Protein AF-A0A7V4P8D5-F1 (afdb_monomer_lite)

pLDDT: mean 87.53, std 10.84, range [43.25, 97.69]

Foldseek 3Di:
DDDPPPQADPPDRDRPVVVVVVVVVVVCVVVVVVVVVVVVVVVVVVVVVVVVVVVVVVVVVVVVVPPQFVVQADDDDDPCVVQDDDGDTSPDDDDDDDDDDLDDDDDDDDDDPDDPDPPDDPDDDDDDDDDDQPPPPFAFQCPWPVNVGADFAWKWKAAQQRWIFIFGRNRPTGPVSVQCSVPPTPTAQWHWDDDPQWIKIFHPPPHQAWTDMDGDPPDCRCVQRQNPPRTDRDRMDIGDGTDDADFAAFQCPPSPRVGDDADEQAFPDKDQDPVRDIFTAHQHYPVDHHDGGPNSSQVRQCVSDVVRDHDDD

Radius of gyration: 44.11 Å; chains: 1; bounding box: 101×75×124 Å

Sequence (313 aa):
MGRVQSSVGLVTGIPIQETVDKLIALQAQPRDNLVARQKVLGAEQSAITDLTALVLGVQFAVRRLSNADLLGQKKVTSSQPQLLTASAGSAAVAGNYQFVPARLAQTHQVISTGLAARDEALGGGTLAFRLGGHVDTAISLADLNSGAGVSRGQIRLTDRSGATAVVDLRFAQTMDDVLTAINTADGTSIEAVADGDLLRLIDHSGGTGNLRVAEVGGGTTAADLGLAGINIAASTADGQSLVTLFAGQRLAHLRDGQGLSLRPELPDLAFQFRDGSSLQVDLDPADEPAPQTVGQLLERLNAADPARLEARI

Secondary structure (DSSP, 8-state):
-----TTS-TTT---HHHHHHHHHHHHHHHHHHHHHHHHHHHHHHHHHHHHHHHHHHHHHHHHHHT-HHHHH------S-TTT------TTPPPS--------------------S-SS------------SS-S----BTTTTTTTT-----EEEEE-TTS-EEEEE-TT--BHHHHHHHHHT-TT--EEEEEETTEEEEEE-S--SS-EEEEESTT--HHHHTT-TT-EESSSEEEEEE-----TT-BGGGTTTTT---PPTTS--EEEE-TTS-EEEE-SS-TTSPPP-BHHHHHHHHHHH-TTT-----

Structure (mmCIF, N/CA/C/O backbone):
data_AF-A0A7V4P8D5-F1
#
_entry.id   AF-A0A7V4P8D5-F1
#
loop_
_atom_site.group_PDB
_atom_site.id
_atom_site.type_symbol
_atom_site.label_atom_id
_atom_site.label_alt_id
_atom_site.label_comp_id
_atom_site.label_asym_id
_atom_site.label_entity_id
_atom_site.label_seq_id
_atom_site.pdbx_PDB_ins_code
_atom_site.Cartn_x
_atom_site.Cartn_y
_atom_site.Cartn_z
_atom_site.occupancy
_atom_site.B_iso_or_equiv
_atom_site.auth_seq_id
_atom_site.auth_comp_id
_atom_site.auth_asym_id
_atom_site.auth_atom_id
_atom_site.pdbx_PDB_model_num
ATOM 1 N N . MET A 1 1 ? 56.377 44.872 -95.193 1.00 43.25 1 MET A N 1
ATOM 2 C CA . MET A 1 1 ? 56.223 44.544 -93.757 1.00 43.25 1 MET A CA 1
ATOM 3 C C . MET A 1 1 ? 56.257 43.027 -93.601 1.00 43.25 1 MET A C 1
ATOM 5 O O . MET A 1 1 ? 55.211 42.391 -93.564 1.00 43.25 1 MET A O 1
ATOM 9 N N . GLY A 1 2 ? 57.454 42.434 -93.633 1.00 44.69 2 GLY A N 1
ATOM 10 C CA . GLY A 1 2 ? 57.628 40.988 -93.481 1.00 44.69 2 GLY A CA 1
ATOM 11 C C . GLY A 1 2 ? 57.437 40.592 -92.021 1.00 44.69 2 GLY A C 1
ATOM 12 O O . GLY A 1 2 ? 58.166 41.069 -91.155 1.00 44.69 2 GLY A O 1
ATOM 13 N N . ARG A 1 3 ? 56.437 39.757 -91.741 1.00 49.00 3 ARG A N 1
ATOM 14 C CA . ARG A 1 3 ? 56.263 39.128 -90.431 1.00 49.00 3 ARG A CA 1
ATOM 15 C C . ARG A 1 3 ? 57.152 37.888 -90.389 1.00 49.00 3 ARG A C 1
ATOM 17 O O . ARG A 1 3 ? 56.909 36.936 -91.119 1.00 49.00 3 ARG A O 1
ATOM 24 N N . VAL A 1 4 ? 58.191 37.926 -89.562 1.00 51.59 4 VAL A N 1
ATOM 25 C CA . VAL A 1 4 ? 59.033 36.763 -89.262 1.00 51.59 4 VAL A CA 1
ATOM 26 C C . VAL A 1 4 ? 58.201 35.794 -88.420 1.00 51.59 4 VAL A C 1
ATOM 28 O O . VAL A 1 4 ? 57.827 36.110 -87.292 1.00 51.59 4 VAL A O 1
ATOM 31 N N . GLN A 1 5 ? 57.868 34.634 -88.981 1.00 55.12 5 GLN A N 1
ATOM 32 C CA . GLN A 1 5 ? 57.175 33.555 -88.282 1.00 55.12 5 GLN A CA 1
ATOM 33 C C . GLN A 1 5 ? 58.242 32.671 -87.615 1.00 55.12 5 GLN A C 1
ATOM 35 O O . GLN A 1 5 ? 58.959 31.928 -88.276 1.00 55.12 5 GLN A O 1
ATOM 40 N N . SER A 1 6 ? 58.402 32.826 -86.300 1.00 58.03 6 SER A N 1
ATOM 41 C CA . SER A 1 6 ? 59.507 32.286 -85.486 1.00 58.03 6 SER A CA 1
ATOM 42 C C . SER A 1 6 ? 59.418 30.773 -85.177 1.00 58.03 6 SER A C 1
ATOM 44 O O . SER A 1 6 ? 59.897 30.337 -84.132 1.00 58.03 6 SER A O 1
ATOM 46 N N . SER A 1 7 ? 58.794 29.953 -86.029 1.00 56.09 7 SER A N 1
ATOM 47 C CA . SER A 1 7 ? 58.523 28.533 -85.722 1.00 56.09 7 SER A CA 1
ATOM 48 C C . SER A 1 7 ? 59.502 27.524 -86.347 1.00 56.09 7 SER A C 1
ATOM 50 O O . SER A 1 7 ? 59.416 26.333 -86.045 1.00 56.09 7 SER A O 1
ATOM 52 N N . VAL A 1 8 ? 60.461 27.968 -87.173 1.00 55.50 8 VAL A N 1
ATOM 53 C CA . VAL A 1 8 ? 61.491 27.111 -87.797 1.00 55.50 8 VAL A CA 1
ATOM 54 C C . VAL A 1 8 ? 62.860 27.786 -87.674 1.00 55.50 8 VAL A C 1
ATOM 56 O O . VAL A 1 8 ? 63.016 28.953 -88.028 1.00 55.50 8 VAL A O 1
ATOM 59 N N . GLY A 1 9 ? 63.854 27.069 -87.140 1.00 53.28 9 GLY A N 1
ATOM 60 C CA . GLY A 1 9 ? 65.206 27.600 -86.937 1.00 53.28 9 GLY A CA 1
ATOM 61 C C . GLY A 1 9 ? 65.882 27.961 -88.259 1.00 53.28 9 GLY A C 1
ATOM 62 O O . GLY A 1 9 ? 65.894 27.157 -89.189 1.00 53.28 9 GLY A O 1
ATOM 63 N N . LEU A 1 10 ? 66.477 29.155 -88.323 1.00 54.50 10 LEU A N 1
ATOM 64 C CA . LEU A 1 10 ? 66.950 29.816 -89.549 1.00 54.50 10 LEU A CA 1
ATOM 65 C C . LEU A 1 10 ? 68.069 29.096 -90.342 1.00 54.50 10 LEU A C 1
ATOM 67 O O . LEU A 1 10 ? 68.507 29.636 -91.351 1.00 54.50 10 LEU A O 1
ATOM 71 N N . VAL A 1 11 ? 68.545 27.911 -89.934 1.00 55.34 11 VAL A N 1
ATOM 72 C CA . VAL A 1 11 ? 69.695 27.240 -90.585 1.00 55.34 11 VAL A CA 1
ATOM 73 C C . VAL A 1 11 ? 69.518 25.729 -90.844 1.00 55.34 11 VAL A C 1
ATOM 75 O O . VAL A 1 11 ? 70.239 25.193 -91.677 1.00 55.34 11 VAL A O 1
ATOM 78 N N . THR A 1 12 ? 68.568 25.010 -90.227 1.00 58.97 12 THR A N 1
ATOM 79 C CA . THR A 1 12 ? 68.575 23.521 -90.271 1.00 58.97 12 THR A CA 1
ATOM 80 C C . THR A 1 12 ? 67.290 22.829 -90.745 1.00 58.97 12 THR A C 1
ATOM 82 O O . THR A 1 12 ? 67.301 21.612 -90.898 1.00 58.97 12 THR A O 1
ATOM 85 N N . GLY A 1 13 ? 66.186 23.543 -91.006 1.00 57.09 13 GLY A N 1
ATOM 86 C CA . GLY A 1 13 ? 64.940 22.928 -91.512 1.00 57.09 13 GLY A CA 1
ATOM 87 C C . GLY A 1 13 ? 64.220 21.991 -90.526 1.00 57.09 13 GLY A C 1
ATOM 88 O O . GLY A 1 13 ? 63.331 21.244 -90.923 1.00 57.09 13 GLY A O 1
ATOM 89 N N . ILE A 1 14 ? 64.587 22.022 -89.241 1.00 62.81 14 ILE A N 1
ATOM 90 C CA . ILE A 1 14 ? 63.995 21.185 -88.188 1.00 62.81 14 ILE A CA 1
ATOM 91 C C . ILE A 1 14 ? 62.759 21.896 -87.597 1.00 62.81 14 ILE A C 1
ATOM 93 O O . ILE A 1 14 ? 62.859 23.078 -87.251 1.00 62.81 14 ILE A O 1
ATOM 97 N N . PRO A 1 15 ? 61.605 21.216 -87.431 1.00 66.31 15 PRO A N 1
ATOM 98 C CA . PRO A 1 15 ? 60.423 21.776 -86.773 1.00 66.31 15 PRO A CA 1
ATOM 99 C C . PRO A 1 15 ? 60.647 21.849 -85.254 1.00 66.31 15 PRO A C 1
ATOM 101 O O . PRO A 1 15 ? 60.389 20.903 -84.506 1.00 66.31 15 PRO A O 1
ATOM 104 N N . ILE A 1 16 ? 61.179 22.981 -84.788 1.00 73.75 16 ILE A N 1
ATOM 105 C CA . ILE A 1 16 ? 61.601 23.169 -83.390 1.00 73.75 16 ILE A CA 1
ATOM 106 C C . ILE A 1 16 ? 60.398 23.187 -82.450 1.00 73.75 16 ILE A C 1
ATOM 108 O O . ILE A 1 16 ? 60.449 22.539 -81.413 1.00 73.75 16 ILE A O 1
ATOM 112 N N . GLN A 1 17 ? 59.310 23.867 -82.820 1.00 76.69 17 GLN A N 1
ATOM 113 C CA . GLN A 1 17 ? 58.124 23.968 -81.967 1.00 76.69 17 GLN A CA 1
ATOM 114 C C . GLN A 1 17 ? 57.500 22.592 -81.696 1.00 76.69 17 GLN A C 1
ATOM 116 O O . GLN A 1 17 ? 57.332 22.225 -80.542 1.00 76.69 17 GLN A O 1
ATOM 121 N N . GLU A 1 18 ? 57.288 21.770 -82.730 1.00 78.25 18 GLU A N 1
ATOM 122 C CA . GLU A 1 18 ? 56.766 20.408 -82.545 1.00 78.25 18 GLU A CA 1
ATOM 123 C C . GLU A 1 18 ? 57.713 19.504 -81.749 1.00 78.25 18 GLU A C 1
ATOM 125 O O .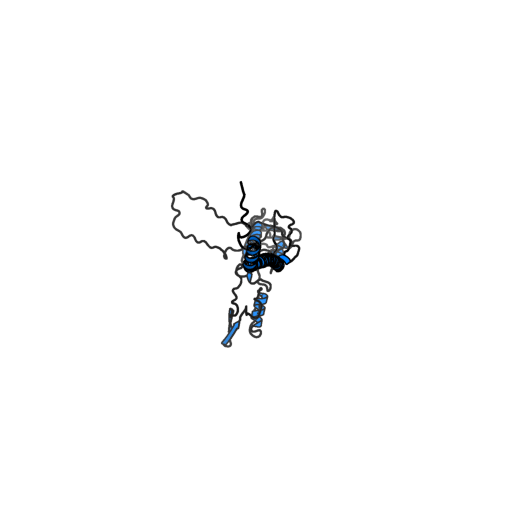 GLU A 1 18 ? 57.265 18.649 -80.987 1.00 78.25 18 GLU A O 1
ATOM 130 N N . THR A 1 19 ? 59.026 19.658 -81.935 1.00 79.06 19 THR A N 1
ATOM 131 C CA . THR A 1 19 ? 60.018 18.865 -81.197 1.00 79.06 19 THR A CA 1
ATOM 132 C C . THR A 1 19 ? 60.047 19.271 -79.724 1.00 79.06 19 THR A C 1
ATOM 134 O O . THR A 1 19 ? 60.097 18.406 -78.852 1.00 79.06 19 THR A O 1
ATOM 137 N N . VAL A 1 20 ? 59.960 20.573 -79.436 1.00 81.25 20 VAL A N 1
ATOM 138 C CA . VAL A 1 20 ? 59.857 21.117 -78.077 1.00 81.25 20 VAL A CA 1
ATOM 139 C C . VAL A 1 20 ? 58.546 20.682 -77.426 1.00 81.25 20 VAL A C 1
ATOM 141 O O . VAL A 1 20 ? 58.589 20.175 -76.313 1.00 81.25 20 VAL A O 1
ATOM 144 N N . ASP A 1 21 ? 57.412 20.758 -78.124 1.00 83.25 21 ASP A N 1
ATOM 145 C CA . ASP A 1 21 ? 56.115 20.306 -77.608 1.00 83.25 21 ASP A CA 1
ATOM 146 C C . ASP A 1 21 ? 56.123 18.797 -77.305 1.00 83.25 21 ASP A C 1
ATOM 148 O O . ASP A 1 21 ? 55.654 18.373 -76.248 1.00 83.25 21 ASP A O 1
ATOM 152 N N . LYS A 1 22 ? 56.725 17.973 -78.177 1.00 81.56 22 LYS A N 1
ATOM 153 C CA . LYS A 1 22 ? 56.895 16.525 -77.950 1.00 81.56 22 LYS A CA 1
ATOM 154 C C . LYS A 1 22 ? 57.830 16.220 -76.774 1.00 81.56 22 LYS A C 1
ATOM 156 O O . LYS A 1 22 ? 57.543 15.308 -76.001 1.00 81.56 22 LYS A O 1
ATOM 161 N N . LEU A 1 23 ? 58.922 16.971 -76.607 1.00 81.50 23 LEU A N 1
ATOM 162 C CA . LEU A 1 23 ? 59.834 16.823 -75.466 1.00 81.50 23 LEU A CA 1
ATOM 163 C C . LEU A 1 23 ? 59.189 17.292 -74.155 1.00 81.50 23 LEU A C 1
ATOM 165 O O . LEU A 1 23 ? 59.330 16.608 -73.144 1.00 81.50 23 LEU A O 1
ATOM 169 N N . ILE A 1 24 ? 58.431 18.394 -74.172 1.00 84.06 24 ILE A N 1
ATOM 170 C CA . ILE A 1 24 ? 57.641 18.872 -73.028 1.00 84.06 24 ILE A CA 1
ATOM 171 C C . ILE A 1 24 ? 56.579 17.834 -72.657 1.00 84.06 24 ILE A C 1
ATOM 173 O O . ILE A 1 24 ? 56.422 17.530 -71.478 1.00 84.06 24 ILE A O 1
ATOM 177 N N . ALA A 1 25 ? 55.889 17.243 -73.636 1.00 84.69 25 ALA A N 1
ATOM 178 C CA . ALA A 1 25 ? 54.911 16.184 -73.399 1.00 84.69 25 ALA A CA 1
ATOM 179 C C . ALA A 1 25 ? 55.552 14.924 -72.789 1.00 84.69 25 ALA A C 1
ATOM 181 O O . ALA A 1 25 ? 54.996 14.354 -71.854 1.00 84.69 25 ALA A O 1
ATOM 182 N N . LEU A 1 26 ? 56.739 14.515 -73.252 1.00 85.88 26 LEU A N 1
ATOM 183 C CA 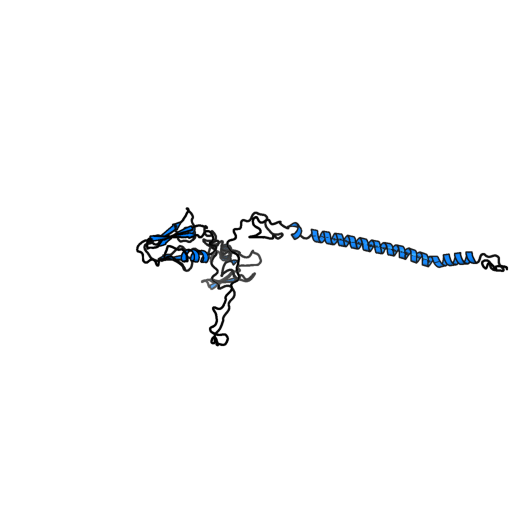. LEU A 1 26 ? 57.484 13.388 -72.676 1.00 85.88 26 LEU A CA 1
ATOM 184 C C . LEU A 1 26 ? 57.939 13.686 -71.236 1.00 85.88 26 LEU A C 1
ATOM 186 O O . LEU A 1 26 ? 57.772 12.855 -70.347 1.00 85.88 26 LEU A O 1
ATOM 190 N N . GLN A 1 27 ? 58.458 14.892 -70.984 1.00 86.38 27 GLN A N 1
ATOM 191 C CA . GLN A 1 27 ? 58.866 15.339 -69.646 1.00 86.38 27 GLN A CA 1
ATOM 192 C C . GLN A 1 27 ? 57.676 15.567 -68.698 1.00 86.38 27 GLN A C 1
ATOM 194 O O . GLN A 1 27 ? 57.842 15.494 -67.481 1.00 86.38 27 GLN A O 1
ATOM 199 N N . ALA A 1 28 ? 56.474 15.807 -69.230 1.00 89.00 28 ALA A N 1
ATOM 200 C CA . ALA A 1 28 ? 55.231 15.957 -68.478 1.00 89.00 28 ALA A CA 1
ATOM 201 C C . ALA A 1 28 ? 54.610 14.626 -68.017 1.00 89.00 28 ALA A C 1
ATOM 203 O O . ALA A 1 28 ? 53.835 14.631 -67.059 1.00 89.00 28 ALA A O 1
ATOM 204 N N . GLN A 1 29 ? 54.965 13.489 -68.627 1.00 91.19 29 GLN A N 1
ATOM 205 C CA . GLN A 1 29 ? 54.380 12.178 -68.302 1.00 91.19 29 GLN A CA 1
ATOM 206 C C . GLN A 1 29 ? 54.416 11.816 -66.805 1.00 91.19 29 GLN A C 1
ATOM 208 O O . GLN A 1 29 ? 53.394 11.360 -66.293 1.00 91.19 29 GLN A O 1
ATOM 213 N N . PRO A 1 30 ? 55.518 12.026 -66.050 1.00 92.31 30 PRO A N 1
ATOM 214 C CA . PRO A 1 30 ? 55.539 11.724 -64.619 1.00 92.31 30 PRO A CA 1
ATOM 215 C C . PRO A 1 30 ? 54.525 12.559 -63.832 1.00 92.31 30 PRO A C 1
ATOM 217 O O . PRO A 1 30 ? 53.854 12.036 -62.945 1.00 92.31 30 PRO A O 1
ATOM 220 N N . ARG A 1 31 ? 54.368 13.843 -64.183 1.00 92.00 31 ARG A N 1
ATOM 221 C CA . ARG A 1 31 ? 53.370 14.733 -63.578 1.00 92.00 31 ARG A CA 1
ATOM 222 C C . ARG A 1 31 ? 51.961 14.255 -63.907 1.00 92.00 31 ARG A C 1
ATOM 224 O O . ARG A 1 31 ? 51.144 14.143 -63.000 1.00 92.00 31 ARG A O 1
ATOM 231 N N . ASP A 1 32 ? 51.681 13.954 -65.169 1.00 91.75 32 ASP A N 1
ATOM 232 C CA . ASP A 1 32 ? 50.344 13.538 -65.601 1.00 91.75 32 ASP A CA 1
ATOM 233 C C . ASP A 1 32 ? 49.949 12.190 -64.972 1.00 91.75 32 ASP A C 1
ATOM 235 O O . ASP A 1 32 ? 48.813 12.025 -64.528 1.00 91.75 32 ASP A O 1
ATOM 239 N N . ASN A 1 33 ? 50.910 11.275 -64.799 1.00 92.94 33 ASN A N 1
ATOM 240 C CA . ASN A 1 33 ? 50.728 10.034 -64.042 1.00 92.94 33 ASN A CA 1
ATOM 241 C C . ASN A 1 33 ? 50.415 10.293 -62.557 1.00 92.94 33 ASN A C 1
ATOM 243 O O . ASN A 1 33 ? 49.548 9.628 -61.987 1.00 92.94 33 ASN A O 1
ATOM 247 N N . LEU A 1 34 ? 51.083 11.264 -61.919 1.00 92.62 34 LEU A N 1
ATOM 248 C CA . LEU A 1 34 ? 50.793 11.657 -60.534 1.00 92.62 34 LEU A CA 1
ATOM 249 C C . LEU A 1 34 ? 49.412 12.313 -60.398 1.00 92.62 34 LEU A C 1
ATOM 251 O O . LEU A 1 34 ? 48.688 11.988 -59.461 1.00 92.62 34 LEU A O 1
ATOM 255 N N . VAL A 1 35 ? 49.012 13.169 -61.345 1.00 93.62 35 VAL A N 1
ATOM 256 C CA . VAL A 1 35 ? 47.675 13.789 -61.383 1.00 93.62 35 VAL A CA 1
ATOM 257 C C . VAL A 1 35 ? 46.588 12.729 -61.584 1.00 93.62 35 VAL A C 1
ATOM 259 O O . VAL A 1 35 ? 45.574 12.740 -60.884 1.00 93.62 35 VAL A O 1
ATOM 262 N N . ALA A 1 36 ? 46.806 11.768 -62.486 1.00 93.44 36 ALA A N 1
ATOM 263 C CA . ALA A 1 36 ? 45.898 10.642 -62.678 1.00 93.44 36 ALA A CA 1
ATOM 264 C C . ALA A 1 36 ? 45.771 9.801 -61.398 1.00 93.44 36 ALA A C 1
ATOM 266 O O . ALA A 1 36 ? 44.658 9.487 -60.974 1.00 93.44 36 ALA A O 1
ATOM 267 N N . ARG A 1 37 ? 46.893 9.505 -60.726 1.00 94.25 37 ARG A N 1
ATOM 268 C CA . ARG A 1 37 ? 46.896 8.778 -59.449 1.00 94.25 37 ARG A CA 1
ATOM 269 C C . ARG A 1 37 ? 46.199 9.559 -58.335 1.00 94.25 37 ARG A C 1
ATOM 271 O O . ARG A 1 37 ? 45.448 8.964 -57.573 1.00 94.25 37 ARG A O 1
ATOM 278 N N . GLN A 1 38 ? 46.382 10.877 -58.266 1.00 94.00 38 GLN A N 1
ATOM 279 C CA . GLN A 1 38 ? 45.687 11.744 -57.312 1.00 94.00 38 GLN A CA 1
ATOM 280 C C . GLN A 1 38 ? 44.170 11.728 -57.536 1.00 94.00 38 GLN A C 1
ATOM 282 O O . GLN A 1 38 ? 43.413 11.682 -56.571 1.00 94.00 38 GLN A O 1
ATOM 287 N N . LYS A 1 39 ? 43.714 11.707 -58.796 1.00 94.94 39 LYS A N 1
ATOM 288 C CA . LYS A 1 39 ? 42.287 11.598 -59.128 1.00 94.94 39 LYS A CA 1
ATOM 289 C C . LYS A 1 39 ? 41.694 10.256 -58.686 1.00 94.94 39 LYS A C 1
ATOM 291 O O . LYS A 1 39 ? 40.590 10.240 -58.150 1.00 94.94 39 LYS A O 1
ATOM 296 N N . VAL A 1 40 ? 42.427 9.156 -58.881 1.00 96.31 40 VAL A N 1
ATOM 297 C CA . VAL A 1 40 ? 42.015 7.820 -58.412 1.00 96.31 40 VAL A CA 1
ATOM 298 C C . VAL A 1 40 ? 41.942 7.782 -56.885 1.00 96.31 40 VAL A C 1
ATOM 300 O O . VAL A 1 40 ? 40.892 7.453 -56.346 1.00 96.31 40 VAL A O 1
ATOM 303 N N . LEU A 1 41 ? 43.000 8.216 -56.191 1.00 96.12 41 LEU A N 1
ATOM 304 C CA . LEU A 1 41 ? 43.030 8.263 -54.724 1.00 96.12 41 LEU A CA 1
ATOM 305 C C . LEU A 1 41 ? 41.938 9.182 -54.145 1.00 96.12 41 LEU A C 1
ATOM 307 O O . LEU A 1 41 ? 41.354 8.866 -53.114 1.00 96.12 41 LEU A O 1
ATOM 311 N N . GLY A 1 42 ? 41.620 10.294 -54.815 1.00 95.19 42 GLY A N 1
ATOM 312 C CA . GLY A 1 42 ? 40.519 11.176 -54.420 1.00 95.19 42 GLY A CA 1
ATOM 313 C C . GLY A 1 42 ? 39.141 10.520 -54.566 1.00 95.19 42 GLY A C 1
ATOM 314 O O . GLY A 1 42 ? 38.294 10.666 -53.685 1.00 95.19 42 GLY A O 1
ATOM 315 N N . ALA A 1 43 ? 38.918 9.754 -55.640 1.00 95.38 43 ALA A N 1
ATOM 316 C CA . ALA A 1 43 ? 37.687 8.981 -55.818 1.00 95.38 43 ALA A CA 1
ATOM 317 C C . ALA A 1 43 ? 37.565 7.852 -54.778 1.00 95.38 43 ALA A C 1
ATOM 319 O O . ALA A 1 43 ? 36.491 7.660 -54.210 1.00 95.38 43 ALA A O 1
ATOM 320 N N . GLU A 1 44 ? 38.667 7.156 -54.476 1.00 95.44 44 GLU A N 1
ATOM 321 C CA . GLU A 1 44 ? 38.729 6.149 -53.407 1.00 95.44 44 GLU A CA 1
ATOM 322 C C . GLU A 1 44 ? 38.425 6.762 -52.034 1.00 95.44 44 GLU A C 1
ATOM 324 O O . GLU A 1 44 ? 37.625 6.213 -51.279 1.00 95.44 44 GLU A O 1
ATOM 329 N N . GLN A 1 45 ? 38.990 7.932 -51.723 1.00 95.06 45 GLN A N 1
ATOM 330 C CA . GLN A 1 45 ? 38.723 8.638 -50.468 1.00 95.06 45 GLN A CA 1
ATOM 331 C C . GLN A 1 45 ? 37.240 9.020 -50.324 1.00 95.06 45 GLN A C 1
ATOM 333 O O . GLN A 1 45 ? 36.670 8.865 -49.240 1.00 95.06 45 GLN A O 1
ATOM 338 N N . SER A 1 46 ? 36.600 9.483 -51.405 1.00 95.62 46 SER A N 1
ATOM 339 C CA . SER A 1 46 ? 35.158 9.769 -51.412 1.00 95.62 46 SER A CA 1
ATOM 340 C C . SER A 1 46 ? 34.341 8.502 -51.164 1.00 95.62 46 SER A C 1
ATOM 342 O O . SER A 1 46 ? 33.495 8.490 -50.275 1.00 95.62 46 SER A O 1
ATOM 344 N N . ALA A 1 47 ? 34.645 7.411 -51.874 1.00 96.31 47 ALA A N 1
ATOM 345 C CA . ALA A 1 47 ? 33.944 6.139 -51.720 1.00 96.31 47 ALA A CA 1
ATOM 346 C C . ALA A 1 47 ? 34.084 5.558 -50.299 1.00 96.31 47 ALA A C 1
ATOM 348 O O . ALA A 1 47 ? 33.117 5.039 -49.743 1.00 96.31 47 ALA A O 1
ATOM 349 N N . ILE A 1 48 ? 35.265 5.682 -49.680 1.00 96.9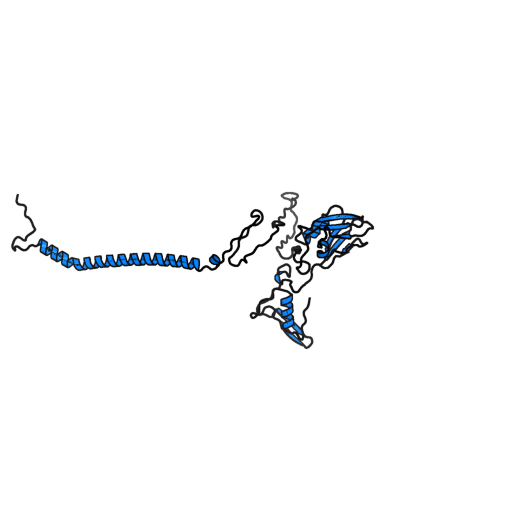4 48 ILE A N 1
ATOM 350 C CA . ILE A 1 48 ? 35.493 5.272 -48.284 1.00 96.94 48 ILE A CA 1
ATOM 351 C C . ILE A 1 48 ? 34.682 6.144 -47.318 1.00 96.94 48 ILE A C 1
ATOM 353 O O . ILE A 1 48 ? 34.115 5.625 -46.354 1.00 96.94 48 ILE A O 1
ATOM 357 N N . THR A 1 49 ? 34.598 7.452 -47.566 1.00 96.69 49 THR A N 1
ATOM 358 C CA . THR A 1 49 ? 33.802 8.373 -46.738 1.00 96.69 49 THR A CA 1
ATOM 359 C C . THR A 1 49 ? 32.312 8.030 -46.812 1.00 96.69 49 THR A C 1
ATOM 361 O O . THR A 1 49 ? 31.662 7.914 -45.772 1.00 96.69 49 THR A O 1
ATOM 364 N N . ASP A 1 50 ? 31.794 7.773 -48.015 1.00 96.94 50 ASP A N 1
ATOM 365 C CA . ASP A 1 50 ? 30.397 7.383 -48.234 1.00 96.94 50 ASP A CA 1
ATOM 366 C C . ASP A 1 50 ? 30.074 6.038 -47.573 1.00 96.94 50 ASP A C 1
ATOM 368 O O . ASP A 1 50 ? 29.076 5.907 -46.858 1.00 96.94 50 ASP A O 1
AT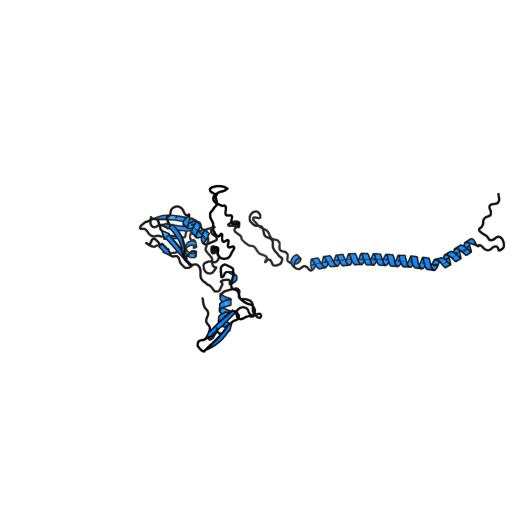OM 372 N N . LEU A 1 51 ? 30.953 5.044 -47.737 1.00 96.75 51 LEU A N 1
ATOM 373 C CA . LEU A 1 51 ? 30.815 3.751 -47.068 1.00 96.75 51 LEU A CA 1
ATOM 374 C C . LEU A 1 51 ? 30.813 3.911 -45.543 1.00 96.75 51 LEU A C 1
ATOM 376 O O . LEU A 1 51 ? 29.987 3.305 -44.863 1.00 96.75 51 LEU A O 1
ATOM 380 N N . THR A 1 52 ? 31.697 4.749 -45.002 1.00 96.94 52 THR A N 1
ATOM 381 C CA . THR A 1 52 ? 31.770 5.020 -43.559 1.00 96.94 52 THR A CA 1
ATOM 382 C C . THR A 1 52 ? 30.465 5.633 -43.053 1.00 96.94 52 THR A C 1
ATOM 384 O O . THR A 1 52 ? 29.936 5.191 -42.032 1.00 96.94 52 THR A O 1
ATOM 387 N N . ALA A 1 53 ? 29.897 6.597 -43.782 1.00 97.06 53 ALA A N 1
ATOM 388 C CA . ALA A 1 53 ? 28.617 7.207 -43.432 1.00 97.06 53 ALA A CA 1
ATOM 389 C C . ALA A 1 53 ? 27.468 6.181 -43.435 1.00 97.06 53 ALA A C 1
ATOM 391 O O . ALA A 1 53 ? 26.673 6.140 -42.492 1.00 97.06 53 ALA A O 1
ATOM 392 N N . LEU A 1 54 ? 27.409 5.308 -44.446 1.00 97.56 54 LEU A N 1
ATOM 393 C CA . LEU A 1 54 ? 26.400 4.246 -44.529 1.00 97.56 54 LEU A CA 1
ATOM 394 C C . LEU A 1 54 ? 26.537 3.228 -43.391 1.00 97.56 54 LEU A C 1
ATOM 396 O O . LEU A 1 54 ? 25.540 2.865 -42.766 1.00 97.56 54 LEU A O 1
ATOM 400 N N . VAL A 1 55 ? 27.763 2.801 -43.079 1.00 97.38 55 VAL A N 1
ATOM 401 C CA . VAL A 1 55 ? 28.033 1.864 -41.979 1.00 97.38 55 VAL A CA 1
ATOM 402 C C . VAL A 1 55 ? 27.646 2.474 -40.633 1.00 97.38 55 VAL A C 1
ATOM 404 O O . VAL A 1 55 ? 27.027 1.790 -39.820 1.00 97.38 55 VAL A O 1
ATOM 407 N N . LEU A 1 56 ? 27.928 3.760 -40.402 1.00 97.06 56 LEU A N 1
ATOM 408 C CA . LEU A 1 56 ? 27.473 4.467 -39.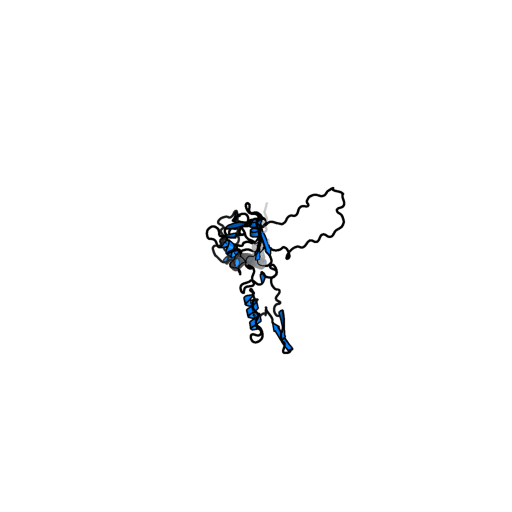200 1.00 97.06 56 LEU A CA 1
ATOM 409 C C . LEU A 1 56 ? 25.942 4.527 -39.123 1.00 97.06 56 LEU A C 1
ATOM 411 O O . LEU A 1 56 ? 25.372 4.265 -38.064 1.00 97.06 56 LEU A O 1
ATOM 415 N N . GLY A 1 57 ? 25.267 4.798 -40.243 1.00 97.06 57 GLY A N 1
ATOM 416 C CA . GLY A 1 57 ? 23.804 4.781 -40.323 1.00 97.06 57 GLY A CA 1
ATOM 417 C C . GLY A 1 57 ? 23.211 3.424 -39.930 1.00 97.06 57 GLY A C 1
ATOM 418 O O . GLY A 1 57 ? 22.323 3.353 -39.077 1.00 97.06 57 GLY A O 1
ATOM 419 N N . VAL A 1 58 ? 23.753 2.336 -40.485 1.00 97.12 58 VAL A N 1
ATOM 420 C CA . VAL A 1 58 ? 23.358 0.966 -40.122 1.00 97.12 58 VAL A CA 1
ATOM 421 C C . VAL A 1 58 ? 23.666 0.684 -38.652 1.00 97.12 58 VAL A C 1
ATOM 423 O O . VAL A 1 58 ? 22.815 0.152 -37.941 1.00 97.12 58 VAL A O 1
ATOM 426 N N . GLN A 1 59 ? 24.839 1.084 -38.158 1.00 96.38 59 GLN A N 1
ATOM 427 C CA . GLN A 1 59 ? 25.223 0.881 -36.763 1.00 96.38 59 GLN A CA 1
ATOM 428 C C . GLN A 1 59 ? 24.248 1.569 -35.796 1.00 96.38 59 GLN A C 1
ATOM 430 O O . GLN A 1 59 ? 23.872 0.972 -34.787 1.00 96.38 59 GLN A O 1
ATOM 435 N N . PHE A 1 60 ? 23.789 2.788 -36.096 1.00 96.06 60 PHE A N 1
ATOM 436 C CA . PHE A 1 60 ? 22.783 3.472 -35.279 1.00 96.06 60 PHE A CA 1
ATOM 437 C C . PHE A 1 60 ? 21.419 2.777 -35.322 1.00 96.06 60 PHE A C 1
ATOM 439 O O . PHE A 1 60 ? 20.791 2.608 -34.273 1.00 96.06 60 PHE A O 1
ATOM 446 N N . ALA A 1 61 ? 20.977 2.334 -36.501 1.00 94.88 61 ALA A N 1
ATOM 447 C CA . ALA A 1 61 ? 19.721 1.605 -36.648 1.00 94.88 61 ALA A CA 1
ATOM 448 C C . ALA A 1 61 ? 19.737 0.281 -35.865 1.00 94.88 61 ALA A C 1
ATOM 450 O O . ALA A 1 61 ? 18.804 -0.002 -35.112 1.00 94.88 61 ALA A O 1
ATOM 451 N N . VAL A 1 62 ? 20.827 -0.486 -35.970 1.00 95.19 62 VAL A N 1
ATOM 452 C CA . VAL A 1 62 ? 21.007 -1.752 -35.245 1.00 95.19 62 VAL A CA 1
ATOM 453 C C . VAL A 1 62 ? 21.081 -1.518 -33.739 1.00 95.19 62 VAL A C 1
ATOM 455 O O . VAL A 1 62 ? 20.405 -2.221 -32.996 1.00 95.19 62 VAL A O 1
ATOM 458 N N . ARG A 1 63 ? 21.818 -0.501 -33.269 1.00 93.81 63 ARG A N 1
ATOM 459 C CA . ARG A 1 63 ? 21.859 -0.154 -31.836 1.00 93.81 63 ARG A CA 1
ATOM 460 C C . ARG A 1 63 ? 20.470 0.165 -31.290 1.00 93.81 63 ARG A C 1
ATOM 462 O O . ARG A 1 63 ? 20.109 -0.322 -30.222 1.00 93.81 63 ARG A O 1
ATOM 469 N N . ARG A 1 64 ? 19.666 0.933 -32.031 1.00 91.19 64 ARG A N 1
ATOM 470 C CA . ARG A 1 64 ? 18.286 1.231 -31.634 1.00 91.19 64 ARG A CA 1
ATOM 471 C C . ARG A 1 64 ? 17.424 -0.032 -31.600 1.00 91.19 64 ARG A C 1
ATOM 473 O O . ARG A 1 64 ? 16.685 -0.215 -30.643 1.00 91.19 64 ARG A O 1
ATOM 480 N N . LEU A 1 65 ? 17.537 -0.906 -32.598 1.00 91.19 65 LEU A N 1
ATOM 481 C CA . LEU A 1 65 ? 16.776 -2.158 -32.645 1.00 91.19 65 LEU A CA 1
ATOM 482 C C . LEU A 1 65 ? 17.205 -3.154 -31.555 1.00 91.19 65 LEU A C 1
ATOM 484 O O . LEU A 1 65 ? 16.378 -3.903 -31.055 1.00 91.19 65 LEU A O 1
ATOM 488 N N . SER A 1 66 ? 18.480 -3.134 -31.158 1.00 93.12 66 SER A N 1
ATOM 489 C CA . SER A 1 66 ? 19.010 -3.978 -30.079 1.00 93.12 66 SER A CA 1
ATOM 490 C C . SER A 1 66 ? 18.545 -3.560 -28.680 1.00 93.12 66 SER A C 1
ATOM 492 O O . SER A 1 66 ? 18.782 -4.282 -27.716 1.00 93.12 66 SER A O 1
ATOM 494 N N . ASN A 1 67 ? 17.882 -2.406 -28.547 1.00 90.12 67 ASN A N 1
ATOM 495 C CA . ASN A 1 67 ? 17.345 -1.956 -27.272 1.00 90.12 67 ASN A CA 1
ATOM 496 C C . ASN A 1 67 ? 16.060 -2.735 -26.939 1.00 90.12 67 ASN A C 1
ATOM 498 O O . ASN A 1 67 ? 14.983 -2.445 -27.466 1.00 90.12 67 ASN A O 1
ATOM 502 N N . ALA A 1 68 ? 16.185 -3.713 -26.039 1.00 86.38 68 ALA A N 1
ATOM 503 C CA . ALA A 1 68 ? 15.087 -4.572 -25.608 1.00 86.38 68 ALA A CA 1
ATOM 504 C C . ALA A 1 68 ? 13.915 -3.795 -24.982 1.00 86.38 68 ALA A C 1
ATOM 506 O O . ALA A 1 68 ? 12.765 -4.201 -25.154 1.00 86.38 68 ALA A O 1
ATOM 507 N N . ASP A 1 69 ? 14.164 -2.649 -24.337 1.00 87.19 69 ASP A N 1
ATOM 508 C CA . ASP A 1 69 ? 13.094 -1.844 -23.745 1.00 87.19 69 ASP A CA 1
ATOM 509 C C . ASP A 1 69 ? 12.168 -1.265 -24.808 1.00 87.19 69 ASP A C 1
ATOM 511 O O . ASP A 1 69 ? 10.954 -1.256 -24.611 1.00 87.19 69 ASP A O 1
ATOM 515 N N . LEU A 1 70 ? 12.719 -0.838 -25.954 1.00 85.38 70 LEU A N 1
ATOM 516 C CA . LEU A 1 70 ? 11.927 -0.354 -27.091 1.00 85.38 70 LEU A CA 1
ATOM 517 C C . LEU A 1 70 ? 11.031 -1.453 -27.667 1.00 85.38 70 LEU A C 1
ATOM 519 O O . LEU A 1 70 ? 9.906 -1.172 -28.072 1.00 85.38 70 LEU A O 1
ATOM 523 N N . LEU A 1 71 ? 11.519 -2.695 -27.685 1.00 86.00 71 LEU A N 1
ATOM 524 C CA . LEU A 1 71 ? 10.764 -3.855 -28.165 1.00 86.00 71 LEU A CA 1
ATOM 525 C C . LEU A 1 71 ? 9.702 -4.310 -27.154 1.00 86.00 71 LEU A C 1
ATOM 527 O O . LEU A 1 71 ? 8.673 -4.866 -27.537 1.00 86.00 71 LEU A O 1
ATOM 531 N N . GLY A 1 72 ? 9.949 -4.068 -25.866 1.00 86.88 72 GLY A N 1
ATOM 532 C CA . GLY A 1 72 ? 9.062 -4.425 -24.765 1.00 86.88 72 GLY A CA 1
ATOM 533 C C . GLY A 1 72 ? 8.011 -3.372 -24.411 1.00 86.88 72 GLY A C 1
ATOM 534 O O . GLY A 1 72 ? 7.149 -3.673 -23.585 1.00 86.88 72 GLY A O 1
ATOM 535 N N . GLN A 1 73 ? 8.054 -2.167 -24.998 1.00 89.00 73 GLN A N 1
ATOM 536 C CA . GLN A 1 73 ? 7.163 -1.063 -24.618 1.00 89.00 73 GLN A CA 1
ATOM 537 C C . GLN A 1 73 ? 5.684 -1.454 -24.668 1.00 89.00 73 GLN A C 1
ATOM 539 O O . GLN A 1 73 ? 5.204 -2.093 -25.607 1.00 89.00 73 GLN A O 1
ATOM 544 N N . LYS A 1 74 ? 4.943 -1.021 -23.645 1.00 91.25 74 LYS A N 1
ATOM 545 C CA . LYS A 1 74 ? 3.504 -1.252 -23.516 1.00 91.25 74 LYS A CA 1
ATOM 546 C C . LYS A 1 74 ? 2.751 0.064 -23.642 1.00 91.25 74 LYS A C 1
ATOM 548 O O . LYS A 1 74 ? 3.194 1.104 -23.159 1.00 91.25 74 LYS A O 1
ATOM 553 N N . LYS A 1 75 ? 1.581 0.010 -24.277 1.00 91.44 75 LYS A N 1
ATOM 554 C CA . LYS A 1 75 ? 0.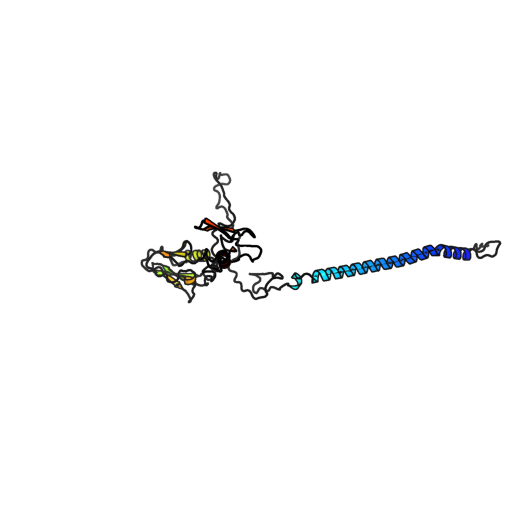660 1.146 -24.357 1.00 91.44 75 LYS A CA 1
ATOM 555 C C . LYS A 1 75 ? -0.307 1.099 -23.177 1.00 91.44 75 LYS A C 1
ATOM 557 O O . LYS A 1 75 ? -0.899 0.057 -22.919 1.00 91.44 75 LYS A O 1
ATOM 562 N N . VAL A 1 76 ? -0.497 2.238 -22.516 1.00 94.88 76 VAL A N 1
ATOM 563 C CA . VAL A 1 76 ? -1.467 2.403 -21.426 1.00 94.88 76 VAL A CA 1
ATOM 564 C C . VAL A 1 76 ? -2.639 3.250 -21.907 1.00 94.88 76 VAL A C 1
ATOM 566 O O . VAL A 1 76 ? -2.454 4.241 -22.615 1.00 94.88 76 VAL A O 1
ATOM 569 N N . THR A 1 77 ? -3.850 2.863 -21.519 1.00 94.31 77 THR A N 1
ATOM 570 C CA . THR A 1 77 ? -5.082 3.619 -21.764 1.00 94.31 77 THR A CA 1
ATOM 571 C C . THR A 1 77 ? -5.850 3.763 -20.457 1.00 94.31 77 THR A C 1
ATOM 573 O O . THR A 1 77 ? -6.045 2.772 -19.761 1.00 94.31 77 THR A O 1
ATOM 576 N N . SER A 1 78 ? -6.294 4.981 -20.141 1.00 94.75 78 SER A N 1
ATOM 577 C CA . SER A 1 78 ? -7.126 5.279 -18.968 1.00 94.75 78 SER A CA 1
ATOM 578 C C . SER A 1 78 ? -8.537 5.650 -19.413 1.00 94.75 78 SER A C 1
ATOM 580 O O . SER A 1 78 ? -8.704 6.425 -20.356 1.00 94.75 78 SER A O 1
ATOM 582 N N . SER A 1 79 ? -9.549 5.113 -18.731 1.00 94.38 79 SER A N 1
ATOM 583 C CA . SER A 1 79 ? -10.958 5.463 -18.946 1.00 94.38 79 SER A CA 1
ATOM 584 C C . SER A 1 79 ? -11.315 6.851 -18.401 1.00 94.38 79 SER A C 1
ATOM 586 O O . SER A 1 79 ? -12.247 7.477 -18.900 1.00 94.38 79 SER A O 1
ATOM 588 N N . GLN A 1 80 ? -10.555 7.367 -17.426 1.00 93.56 80 GLN A N 1
ATOM 589 C CA . GLN A 1 80 ? -10.705 8.720 -16.877 1.00 93.56 80 GLN A CA 1
ATOM 590 C C . GLN A 1 80 ? -9.337 9.428 -16.753 1.00 93.56 80 GLN A C 1
ATOM 592 O O . GLN A 1 80 ? -8.800 9.552 -15.649 1.00 93.56 80 GLN A O 1
ATOM 597 N N . PRO A 1 81 ? -8.774 9.963 -17.857 1.00 91.50 81 PRO A N 1
ATOM 598 C CA . PRO A 1 81 ? -7.455 10.611 -17.851 1.00 91.50 81 PRO A CA 1
ATOM 599 C C . PRO A 1 81 ? -7.350 11.860 -16.964 1.00 91.50 81 PRO A C 1
ATOM 601 O O . PRO A 1 81 ? -6.258 12.220 -16.548 1.00 91.50 81 PRO A O 1
ATOM 604 N N . GLN A 1 82 ? -8.475 12.519 -16.668 1.00 88.81 82 GLN A N 1
ATOM 605 C CA . GLN A 1 82 ? -8.527 13.679 -15.766 1.00 88.81 82 GLN A CA 1
ATOM 606 C C . GLN A 1 82 ? -8.274 13.296 -14.297 1.00 88.81 82 GLN A C 1
ATOM 608 O O . GLN A 1 82 ? -7.878 14.143 -13.506 1.00 88.81 82 GLN A O 1
ATOM 613 N N . LEU A 1 83 ? -8.526 12.033 -13.930 1.00 88.12 83 LEU A N 1
ATOM 614 C CA . LEU A 1 83 ? -8.373 11.537 -12.561 1.00 88.12 83 LEU A CA 1
ATOM 615 C C . LEU A 1 83 ? -7.084 10.733 -12.383 1.00 88.12 83 LEU A C 1
ATOM 617 O O . LEU A 1 83 ? -6.424 10.849 -11.356 1.00 88.12 83 LEU A O 1
ATOM 621 N N . LEU A 1 84 ? -6.735 9.905 -13.372 1.00 89.25 84 LEU A N 1
ATOM 622 C CA . LEU A 1 84 ? -5.551 9.056 -13.323 1.00 89.25 84 LEU A CA 1
ATOM 623 C C . LEU A 1 84 ? -4.973 8.863 -14.726 1.00 89.25 84 LEU A C 1
ATOM 625 O O . LEU A 1 84 ? -5.650 8.382 -15.641 1.00 89.25 84 LEU A O 1
ATOM 629 N N . THR A 1 85 ? -3.690 9.183 -14.868 1.00 92.38 85 THR A N 1
ATOM 630 C CA . THR A 1 85 ? -2.864 8.784 -16.012 1.00 92.38 85 THR A CA 1
ATOM 631 C C . THR A 1 85 ? -1.784 7.823 -15.532 1.00 92.38 85 THR A C 1
ATOM 633 O O . THR A 1 85 ? -1.418 7.830 -14.358 1.00 92.38 85 THR A O 1
ATOM 636 N N . ALA A 1 86 ? -1.295 6.968 -16.425 1.00 91.62 86 ALA A N 1
ATOM 637 C CA . ALA A 1 86 ? -0.238 6.020 -16.108 1.00 91.62 86 ALA A CA 1
ATOM 638 C C . ALA A 1 86 ? 0.683 5.828 -17.315 1.00 91.62 86 ALA A C 1
ATOM 640 O O . ALA A 1 86 ? 0.257 5.928 -18.469 1.00 91.62 86 ALA A O 1
ATOM 641 N N . SER A 1 87 ? 1.949 5.544 -17.031 1.00 91.62 87 SER A N 1
ATOM 642 C CA . SER A 1 87 ? 2.958 5.128 -18.000 1.00 91.62 87 SER A CA 1
ATOM 643 C C . SER A 1 87 ? 3.411 3.708 -17.664 1.00 91.62 87 SER A C 1
ATOM 645 O O . SER A 1 87 ? 3.398 3.300 -16.504 1.00 91.62 87 SER A O 1
ATOM 647 N N . ALA A 1 88 ? 3.779 2.933 -18.683 1.00 91.75 88 ALA A N 1
ATOM 648 C CA . ALA A 1 88 ? 4.262 1.568 -18.511 1.00 91.75 88 ALA A CA 1
ATOM 649 C C . ALA A 1 88 ? 5.679 1.435 -19.070 1.00 91.75 88 ALA A C 1
ATOM 651 O O . ALA A 1 88 ? 5.956 1.862 -20.191 1.00 91.75 88 ALA A O 1
ATOM 652 N N . GLY A 1 89 ? 6.562 0.825 -18.279 1.00 88.44 89 GLY A N 1
ATOM 653 C CA . GLY A 1 89 ? 7.877 0.380 -18.737 1.00 88.44 89 GLY A CA 1
ATOM 654 C C . GLY A 1 89 ? 7.804 -0.941 -19.512 1.00 88.44 89 GLY A C 1
ATOM 655 O O . GLY A 1 89 ? 6.747 -1.561 -19.624 1.00 88.44 89 GLY A O 1
ATOM 656 N N . SER A 1 90 ? 8.950 -1.398 -20.014 1.00 87.25 90 SER A N 1
ATOM 657 C CA . SER A 1 90 ? 9.098 -2.668 -20.743 1.00 87.25 90 SER A CA 1
ATOM 658 C C . SER A 1 90 ? 8.754 -3.903 -19.898 1.00 87.25 90 SER A C 1
ATOM 660 O O . SER A 1 90 ? 8.228 -4.884 -20.423 1.00 87.25 90 SER A O 1
ATOM 662 N N . ALA A 1 91 ? 8.991 -3.831 -18.586 1.00 87.25 91 ALA A N 1
ATOM 663 C CA . ALA A 1 91 ? 8.694 -4.891 -17.620 1.00 87.25 91 ALA A CA 1
ATOM 664 C C . ALA A 1 91 ? 7.231 -4.915 -17.130 1.00 87.25 91 ALA A C 1
ATOM 666 O O . ALA A 1 91 ? 6.867 -5.774 -16.328 1.00 87.25 91 ALA A O 1
ATOM 667 N N . ALA A 1 92 ? 6.385 -3.975 -17.565 1.00 89.94 92 ALA A N 1
ATOM 668 C CA . ALA A 1 92 ? 4.997 -3.928 -17.121 1.00 89.94 92 ALA A CA 1
ATOM 669 C C . ALA A 1 92 ? 4.208 -5.150 -17.622 1.00 89.94 92 ALA A C 1
ATOM 671 O O . ALA A 1 92 ? 4.255 -5.507 -18.805 1.00 89.94 92 ALA A O 1
ATOM 672 N N . VAL A 1 93 ? 3.440 -5.766 -16.722 1.00 90.56 93 VAL A N 1
ATOM 673 C CA . VAL A 1 93 ? 2.548 -6.879 -17.058 1.00 90.56 93 VAL A CA 1
ATOM 674 C C . VAL A 1 93 ? 1.329 -6.333 -17.802 1.00 90.56 93 VAL A C 1
ATOM 676 O O . VAL A 1 93 ? 0.718 -5.348 -17.393 1.00 90.56 93 VAL A O 1
ATOM 679 N N . ALA A 1 94 ? 0.984 -6.954 -18.930 1.00 92.06 94 ALA A N 1
ATOM 680 C CA . ALA A 1 94 ? -0.196 -6.567 -19.692 1.00 92.06 94 ALA A CA 1
ATOM 681 C C . ALA A 1 94 ? -1.465 -7.058 -18.981 1.00 92.06 94 ALA A C 1
ATOM 683 O O . ALA A 1 94 ? -1.583 -8.242 -18.671 1.00 92.06 94 ALA A O 1
ATOM 684 N N . GLY A 1 95 ? -2.422 -6.161 -18.757 1.00 92.06 95 GLY A N 1
ATOM 685 C CA . GLY A 1 95 ? -3.682 -6.501 -18.108 1.00 92.06 95 GLY A CA 1
ATOM 686 C C . GLY A 1 95 ? -4.587 -5.293 -17.901 1.00 92.06 95 GLY A C 1
ATOM 687 O O . GLY A 1 95 ? -4.202 -4.152 -18.166 1.00 92.06 95 GLY A O 1
ATOM 688 N N . ASN A 1 96 ? -5.794 -5.568 -17.410 1.00 92.38 96 ASN A N 1
ATOM 689 C CA . ASN A 1 96 ? -6.742 -4.542 -17.000 1.00 92.38 96 ASN A CA 1
ATOM 690 C C . ASN A 1 96 ? -6.614 -4.336 -15.491 1.00 92.38 96 ASN A C 1
ATOM 692 O O . ASN A 1 96 ? -6.764 -5.281 -14.720 1.00 92.38 96 ASN A O 1
ATOM 696 N N . TYR A 1 97 ? -6.370 -3.094 -15.084 1.00 89.69 97 TYR A N 1
ATOM 697 C CA . TYR A 1 97 ? -6.234 -2.706 -13.685 1.00 89.69 97 TYR A CA 1
ATOM 698 C C . TYR A 1 97 ? -7.374 -1.758 -13.319 1.00 89.69 97 TYR A C 1
ATOM 700 O O . TYR A 1 97 ? -7.595 -0.760 -14.008 1.00 89.69 97 TYR A O 1
ATOM 708 N N . GLN A 1 98 ? -8.109 -2.076 -12.254 1.00 88.50 98 GLN A N 1
ATOM 709 C CA . GLN A 1 98 ? -9.213 -1.255 -11.769 1.00 88.50 98 GLN A CA 1
ATOM 710 C C . GLN A 1 98 ? -8.748 -0.409 -10.585 1.00 88.50 98 GLN A C 1
ATOM 712 O O . GLN A 1 98 ? -8.282 -0.938 -9.580 1.00 88.50 98 GLN A O 1
ATOM 717 N N . PHE A 1 99 ? -8.906 0.908 -10.704 1.00 84.38 99 PHE A N 1
ATOM 718 C CA . PHE A 1 99 ? -8.574 1.868 -9.657 1.00 84.38 99 PHE A CA 1
ATOM 719 C C . PHE A 1 99 ? -9.800 2.711 -9.325 1.00 84.38 99 PHE A C 1
ATOM 721 O O . PHE A 1 99 ? -10.540 3.123 -10.219 1.00 84.38 99 PHE A O 1
ATOM 728 N N . VAL A 1 100 ? -9.984 3.003 -8.040 1.00 82.62 100 VAL A N 1
ATOM 729 C CA . VAL A 1 100 ? -10.982 3.959 -7.556 1.00 82.62 100 VAL A CA 1
ATOM 730 C C . VAL A 1 100 ? -10.219 5.054 -6.807 1.00 82.62 100 VAL A C 1
ATOM 732 O O . VAL A 1 100 ? -9.772 4.811 -5.686 1.00 82.62 100 VAL A O 1
ATOM 735 N N . PRO A 1 101 ? -9.993 6.231 -7.423 1.00 81.19 101 PRO A N 1
ATOM 736 C CA . PRO A 1 101 ? -9.334 7.345 -6.750 1.00 81.19 101 PRO A CA 1
ATOM 737 C C . PRO A 1 101 ? -10.195 7.809 -5.573 1.00 81.19 101 PRO A C 1
ATOM 739 O O . PRO A 1 101 ? -11.338 8.212 -5.776 1.00 81.19 101 PRO A O 1
ATOM 742 N N . ALA A 1 102 ? -9.663 7.742 -4.353 1.00 80.69 102 ALA A N 1
ATOM 743 C CA . ALA A 1 102 ? -10.383 8.166 -3.151 1.00 80.69 102 ALA A CA 1
ATOM 744 C C . ALA A 1 102 ? -10.025 9.604 -2.747 1.00 80.69 102 ALA A C 1
ATOM 746 O O . ALA A 1 102 ? -10.907 10.436 -2.556 1.00 80.69 102 ALA A O 1
ATOM 747 N N . ARG A 1 103 ? -8.726 9.914 -2.663 1.00 79.06 103 ARG A N 1
ATOM 748 C CA . ARG A 1 103 ? -8.204 11.248 -2.337 1.00 79.06 103 ARG A CA 1
ATOM 749 C C . ARG A 1 103 ? -6.857 11.494 -3.005 1.00 79.06 103 ARG A C 1
ATOM 751 O O . ARG A 1 103 ? -6.112 10.554 -3.276 1.00 79.06 103 ARG A O 1
ATOM 758 N N . LEU A 1 104 ? -6.546 12.762 -3.264 1.00 83.31 104 LEU A N 1
ATOM 759 C CA . LEU A 1 104 ? -5.218 13.169 -3.717 1.00 83.31 104 LEU A CA 1
ATOM 760 C C . LEU A 1 104 ? -4.261 13.201 -2.525 1.00 83.31 104 LEU A C 1
ATOM 762 O O . LEU A 1 104 ? -4.645 13.625 -1.435 1.00 83.31 104 LEU A O 1
ATOM 766 N N . ALA A 1 105 ? -3.012 12.788 -2.739 1.00 81.12 105 ALA A N 1
ATOM 767 C CA . ALA A 1 105 ? -1.962 13.022 -1.759 1.00 81.12 105 ALA A CA 1
ATOM 768 C C . ALA A 1 105 ? -1.776 14.536 -1.576 1.00 81.12 105 ALA A C 1
ATOM 770 O O . ALA A 1 105 ? -1.686 15.282 -2.554 1.00 81.12 105 ALA A O 1
ATOM 771 N N . GLN A 1 106 ? -1.732 14.983 -0.325 1.00 80.56 106 GLN A N 1
ATOM 772 C CA . GLN A 1 106 ? -1.549 16.386 0.036 1.00 80.56 106 GLN A CA 1
ATOM 773 C C . GLN A 1 106 ? -0.233 16.561 0.789 1.00 80.56 106 GLN A C 1
ATOM 775 O O . GLN A 1 106 ? 0.222 15.665 1.499 1.00 80.56 106 GLN A O 1
ATOM 780 N N . THR A 1 107 ? 0.386 17.728 0.639 1.00 79.62 107 THR A N 1
ATOM 781 C CA . THR A 1 107 ? 1.533 18.119 1.460 1.00 79.62 107 THR A CA 1
ATOM 782 C C . THR A 1 107 ? 1.022 18.739 2.753 1.00 79.62 107 THR A C 1
ATOM 784 O O . THR A 1 107 ? 0.154 19.609 2.723 1.00 79.62 107 THR A O 1
ATOM 787 N N . HIS A 1 108 ? 1.563 18.304 3.888 1.00 77.25 108 HIS A N 1
ATOM 788 C CA . HIS A 1 108 ? 1.228 18.885 5.182 1.00 77.25 108 HIS A CA 1
ATOM 789 C C . HIS A 1 108 ? 1.697 20.346 5.253 1.00 77.25 108 HIS A C 1
ATOM 791 O O . HIS A 1 108 ? 2.862 20.645 4.980 1.00 77.25 108 HIS A O 1
ATOM 797 N N . GLN A 1 109 ? 0.796 21.249 5.640 1.00 82.75 109 GLN A N 1
ATOM 798 C CA . GLN A 1 109 ? 1.080 22.668 5.826 1.00 82.75 109 GLN A CA 1
ATOM 799 C C . GLN A 1 109 ? 0.645 23.088 7.229 1.00 82.75 109 GLN A C 1
ATOM 801 O O . GLN A 1 109 ? -0.515 22.934 7.595 1.00 82.75 109 GLN A O 1
ATOM 806 N N . VAL A 1 110 ? 1.573 23.660 7.995 1.00 80.88 110 VAL A N 1
ATOM 807 C CA . VAL A 1 110 ? 1.280 24.285 9.291 1.00 80.88 110 VAL A CA 1
ATOM 808 C C . VAL A 1 110 ? 1.447 25.785 9.139 1.00 80.88 110 VAL A C 1
ATOM 810 O O . VAL A 1 110 ? 2.468 26.256 8.639 1.00 80.88 110 VAL A O 1
ATOM 813 N N . ILE A 1 111 ? 0.442 26.536 9.573 1.00 83.12 111 ILE A N 1
ATOM 814 C CA . ILE A 1 111 ? 0.460 27.998 9.611 1.00 83.12 111 ILE A CA 1
ATOM 815 C C . ILE A 1 111 ? 0.338 28.397 11.081 1.00 83.12 111 ILE A C 1
ATOM 817 O O . ILE A 1 111 ? -0.489 27.840 11.802 1.00 83.12 111 ILE A O 1
ATOM 821 N N . SER A 1 112 ? 1.171 29.330 11.547 1.00 82.31 112 SER A N 1
ATOM 822 C CA . SER A 1 112 ? 1.065 29.833 12.919 1.00 82.31 112 SER A CA 1
ATOM 823 C C . SER A 1 112 ? -0.257 30.580 13.115 1.00 82.31 112 SER A C 1
ATOM 825 O O . SER A 1 112 ? -0.713 31.309 12.235 1.00 82.31 112 SER A O 1
ATOM 827 N N . THR A 1 113 ? -0.874 30.441 14.287 1.00 70.31 113 THR A N 1
ATOM 828 C CA . THR A 1 113 ? -2.189 31.030 14.603 1.00 70.31 113 THR A CA 1
ATOM 829 C C . THR A 1 113 ? -2.134 32.530 14.939 1.00 70.31 113 THR A C 1
ATOM 831 O O . THR A 1 113 ? -2.978 33.034 15.672 1.00 70.31 113 THR A O 1
ATOM 834 N N . GLY A 1 114 ? -1.164 33.266 14.385 1.00 72.75 114 GLY A N 1
ATOM 835 C CA . GLY A 1 114 ? -0.918 34.680 14.684 1.00 72.75 114 GLY A CA 1
ATOM 836 C C . GLY A 1 114 ? -0.025 34.894 15.911 1.00 72.75 114 GLY A C 1
ATOM 837 O O . GLY A 1 114 ? 0.000 34.091 16.838 1.00 72.75 114 GLY A O 1
ATOM 838 N N . LEU A 1 115 ? 0.748 35.980 15.886 1.00 79.88 115 LEU A N 1
ATOM 839 C CA . LEU A 1 115 ? 1.626 36.423 16.975 1.00 79.88 115 LEU A CA 1
ATOM 840 C C . LEU A 1 115 ? 1.022 37.700 17.578 1.00 79.88 115 LEU A C 1
ATOM 842 O O . LEU A 1 115 ? 0.449 38.497 16.834 1.00 79.88 115 LEU A O 1
ATOM 846 N N . ALA A 1 116 ? 1.139 37.891 18.895 1.00 77.94 116 ALA A N 1
ATOM 847 C CA . ALA A 1 116 ? 0.510 39.010 19.610 1.00 77.94 116 ALA A CA 1
ATOM 848 C C . ALA A 1 116 ? 0.978 40.393 19.106 1.00 77.94 116 ALA A C 1
ATOM 850 O O . ALA A 1 116 ? 0.163 41.301 18.945 1.00 77.94 116 ALA A O 1
ATOM 851 N N . ALA A 1 117 ? 2.263 40.526 18.769 1.00 83.00 117 ALA A N 1
ATOM 852 C CA . ALA A 1 117 ? 2.844 41.698 18.120 1.00 83.00 117 ALA A CA 1
ATOM 853 C C . ALA A 1 117 ? 4.048 41.300 17.245 1.00 83.00 117 ALA A C 1
ATOM 855 O O . ALA A 1 117 ? 4.535 40.171 17.310 1.00 83.00 117 ALA A O 1
ATOM 856 N N . ARG A 1 118 ? 4.527 42.217 16.388 1.00 82.00 118 ARG A N 1
ATOM 857 C CA . ARG A 1 118 ? 5.660 41.958 15.467 1.00 82.00 118 ARG A CA 1
ATOM 858 C C . ARG A 1 118 ? 7.025 41.963 16.158 1.00 82.00 118 ARG A C 1
ATOM 860 O O . ARG A 1 118 ? 7.987 41.454 15.595 1.00 82.00 118 ARG A O 1
ATOM 867 N N . ASP A 1 119 ? 7.102 42.585 17.322 1.00 86.75 119 ASP A N 1
ATOM 868 C CA . ASP A 1 119 ? 8.315 42.913 18.067 1.00 86.75 119 ASP A CA 1
ATOM 869 C C . ASP A 1 119 ? 8.324 42.330 19.488 1.00 86.75 119 ASP A C 1
ATOM 871 O O . ASP A 1 119 ? 9.308 42.474 20.212 1.00 86.75 119 ASP A O 1
ATOM 875 N N . GLU A 1 120 ? 7.261 41.629 19.883 1.00 84.81 120 GLU A N 1
ATOM 876 C CA . GLU A 1 120 ? 7.179 40.965 21.179 1.00 84.81 120 GLU A CA 1
ATOM 877 C C . GLU A 1 120 ? 7.940 39.631 21.158 1.00 84.81 120 GLU A C 1
ATOM 879 O O . GLU A 1 120 ? 7.731 38.770 20.299 1.00 84.81 120 GLU A O 1
ATOM 884 N N . ALA A 1 121 ? 8.858 39.462 22.110 1.00 82.50 121 ALA A N 1
ATOM 885 C CA . ALA A 1 121 ? 9.671 38.259 22.216 1.00 82.50 121 ALA A CA 1
ATOM 886 C C . ALA A 1 121 ? 8.822 37.055 22.667 1.00 82.50 121 ALA A C 1
ATOM 888 O O . ALA A 1 121 ? 8.164 37.100 23.701 1.00 82.50 121 ALA A O 1
ATOM 889 N N . LEU A 1 122 ? 8.910 35.939 21.939 1.00 80.56 122 LEU A N 1
ATOM 890 C CA . LEU A 1 122 ? 8.092 34.727 22.142 1.00 80.56 122 LEU A CA 1
ATOM 891 C C . LEU A 1 122 ? 8.550 33.824 23.305 1.00 80.56 122 LEU A C 1
ATOM 893 O O . LEU A 1 122 ? 8.063 32.705 23.452 1.00 80.56 122 LEU A O 1
ATOM 897 N N . GLY A 1 123 ? 9.495 34.289 24.125 1.00 84.06 123 GLY A N 1
ATOM 898 C CA . GLY A 1 123 ? 10.186 33.467 25.119 1.00 84.06 123 GLY A CA 1
ATOM 899 C C . GLY A 1 123 ? 11.227 32.519 24.504 1.00 84.06 123 GLY A C 1
ATOM 900 O O . GLY A 1 123 ? 11.318 32.347 23.290 1.00 84.06 123 GLY A O 1
ATOM 901 N N . GLY A 1 124 ? 12.071 31.932 25.356 1.00 85.00 124 GLY A N 1
ATOM 902 C CA . GLY A 1 124 ? 13.046 30.916 24.949 1.00 85.00 124 GLY A CA 1
ATOM 903 C C . GLY A 1 124 ? 12.436 29.513 24.947 1.00 85.00 124 GLY A C 1
ATOM 904 O O . GLY A 1 124 ? 11.603 29.194 25.791 1.00 85.00 124 GLY A O 1
ATOM 905 N N . GLY A 1 125 ? 12.880 28.654 24.031 1.00 82.88 125 GLY A N 1
ATOM 906 C CA . GLY A 1 125 ? 12.433 27.265 23.935 1.00 82.88 125 GLY A CA 1
ATOM 907 C C . GLY A 1 125 ? 13.218 26.483 22.885 1.00 82.88 125 GLY A C 1
ATOM 908 O O . GLY A 1 125 ? 14.033 27.047 22.158 1.00 82.88 125 GLY A O 1
ATOM 909 N N . THR A 1 126 ? 12.982 25.173 22.811 1.00 84.31 126 THR A N 1
ATOM 910 C CA . THR A 1 126 ? 13.560 24.305 21.774 1.00 84.31 126 THR A CA 1
ATOM 911 C C . THR A 1 126 ? 12.454 23.823 20.849 1.00 84.31 126 THR A C 1
ATOM 913 O O . THR A 1 126 ? 11.494 23.203 21.298 1.00 84.31 126 THR A O 1
ATOM 916 N N . LEU A 1 127 ? 12.610 24.080 19.553 1.00 78.00 127 LEU A N 1
ATOM 917 C CA . LEU A 1 127 ? 11.789 23.481 18.507 1.00 78.00 127 LEU A CA 1
ATOM 918 C C . LEU A 1 127 ? 12.503 22.229 17.999 1.00 78.00 127 LEU A C 1
ATOM 920 O O . LEU A 1 127 ? 13.617 22.316 17.485 1.00 78.00 127 LEU A O 1
ATOM 924 N N . ALA A 1 128 ? 11.868 21.069 18.144 1.00 77.81 128 ALA A N 1
ATOM 925 C CA . ALA A 1 128 ? 12.357 19.817 17.582 1.00 77.81 128 ALA A CA 1
ATOM 926 C C . ALA A 1 128 ? 11.464 19.412 16.407 1.00 77.81 128 ALA A C 1
ATOM 928 O O . ALA A 1 128 ? 10.286 19.114 16.588 1.00 77.81 128 ALA A O 1
ATOM 929 N N . PHE A 1 129 ? 12.039 19.380 15.207 1.00 72.06 129 PHE A N 1
ATOM 930 C CA . PHE A 1 129 ? 11.383 18.845 14.019 1.00 72.06 129 PHE A CA 1
ATOM 931 C C . PHE A 1 129 ? 11.861 17.414 13.800 1.00 72.06 129 PHE A C 1
ATOM 933 O O . PHE A 1 129 ? 13.062 17.147 13.824 1.00 72.06 129 PHE A O 1
ATOM 940 N N . ARG A 1 130 ? 10.927 16.490 13.581 1.00 62.59 130 ARG A N 1
ATOM 941 C CA . ARG A 1 130 ? 11.230 15.109 13.196 1.00 62.59 130 ARG A CA 1
ATOM 942 C C . ARG A 1 130 ? 10.466 14.794 11.919 1.00 62.59 130 ARG A C 1
ATOM 944 O O . ARG A 1 130 ? 9.272 15.065 11.843 1.00 62.59 130 ARG A O 1
ATOM 951 N N . LEU A 1 131 ? 11.163 14.271 10.915 1.00 60.66 131 LEU A N 1
ATOM 952 C CA . LEU A 1 131 ? 10.577 13.833 9.651 1.00 60.66 131 LEU A CA 1
ATOM 953 C C . LEU A 1 131 ? 10.685 12.304 9.573 1.00 60.66 131 LEU A C 1
ATOM 955 O O . LEU A 1 131 ? 11.790 11.774 9.646 1.00 60.66 131 LEU A O 1
ATOM 959 N N . GLY A 1 132 ? 9.549 11.624 9.386 1.00 54.84 132 GLY A N 1
ATOM 960 C CA . GLY A 1 132 ? 9.470 10.183 9.111 1.00 54.84 132 GLY A CA 1
ATOM 961 C C . GLY A 1 132 ? 9.416 9.254 10.336 1.00 54.84 132 GLY A C 1
ATOM 962 O O . GLY A 1 132 ? 9.963 9.545 11.398 1.00 54.84 132 GLY A O 1
ATOM 963 N N . GLY A 1 133 ? 8.735 8.115 10.159 1.00 48.81 133 GLY A N 1
ATOM 964 C CA . GLY A 1 133 ? 8.836 6.900 10.983 1.00 48.81 133 GLY A CA 1
ATOM 965 C C . GLY A 1 133 ? 8.167 6.887 12.362 1.00 48.81 133 GLY A C 1
ATOM 966 O O . GLY A 1 133 ? 8.223 5.855 13.006 1.00 48.81 133 GLY A O 1
ATOM 967 N N . HIS A 1 134 ? 7.593 7.997 12.836 1.00 50.69 134 HIS A N 1
ATOM 968 C CA . HIS A 1 134 ? 6.840 8.064 14.108 1.00 50.69 134 HIS A CA 1
ATOM 969 C C . HIS A 1 134 ? 5.592 8.959 14.000 1.00 50.69 134 HIS A C 1
ATOM 971 O O . HIS A 1 134 ? 5.070 9.445 15.000 1.00 50.69 134 HIS A O 1
ATOM 977 N N . VAL A 1 135 ? 5.148 9.251 12.775 1.00 51.53 135 VAL A N 1
ATOM 978 C CA . VAL A 1 135 ? 3.750 9.640 12.577 1.00 51.53 135 VAL A CA 1
ATOM 979 C C . VAL A 1 135 ? 3.013 8.316 12.651 1.00 51.53 135 VAL A C 1
ATOM 981 O O . VAL A 1 135 ? 3.374 7.442 11.862 1.00 51.53 135 VAL A O 1
ATOM 984 N N . ASP A 1 136 ? 2.076 8.147 13.589 1.00 58.94 136 ASP A N 1
ATOM 985 C CA . ASP A 1 136 ? 1.157 7.005 13.572 1.00 58.94 136 ASP A CA 1
ATOM 986 C C . ASP A 1 136 ? 0.587 6.930 12.158 1.00 58.94 136 ASP A C 1
ATOM 988 O O . ASP A 1 136 ? -0.192 7.781 11.722 1.00 58.94 136 ASP A O 1
ATOM 992 N N . THR A 1 137 ? 1.111 5.998 11.367 1.00 61.91 137 THR A N 1
ATOM 993 C CA . THR A 1 137 ? 0.653 5.843 9.999 1.00 61.91 137 THR A CA 1
ATOM 994 C C . THR A 1 137 ? -0.615 5.044 10.125 1.00 61.91 137 THR A C 1
ATOM 996 O O . THR A 1 137 ? -0.584 3.870 10.479 1.00 61.91 137 THR A O 1
ATOM 999 N N . ALA A 1 138 ? -1.736 5.723 9.897 1.00 73.19 138 ALA A N 1
ATOM 1000 C CA . ALA A 1 138 ? -3.051 5.119 9.934 1.00 73.19 138 ALA A CA 1
ATOM 1001 C C . ALA A 1 138 ? -3.026 3.795 9.161 1.00 73.19 138 ALA A C 1
ATOM 1003 O O . ALA A 1 138 ? -2.790 3.790 7.947 1.00 73.19 138 ALA A O 1
ATOM 1004 N N . ILE A 1 139 ? -3.245 2.680 9.861 1.00 80.56 139 ILE A N 1
ATOM 1005 C CA . ILE A 1 139 ? -3.187 1.360 9.240 1.00 80.56 139 ILE A CA 1
ATOM 1006 C C . ILE A 1 139 ? -4.202 1.294 8.097 1.00 80.56 139 ILE A C 1
ATOM 1008 O O . ILE A 1 139 ? -5.360 1.708 8.232 1.00 80.56 139 ILE A O 1
ATOM 1012 N N . SER A 1 140 ? -3.748 0.824 6.937 1.00 87.31 140 SER A N 1
ATOM 1013 C CA . SER A 1 140 ? -4.608 0.645 5.774 1.00 87.31 140 SER A CA 1
ATOM 1014 C C . SER A 1 140 ? -5.648 -0.421 6.080 1.00 87.31 140 SER A C 1
ATOM 1016 O O . SER A 1 140 ? -5.320 -1.526 6.505 1.00 87.31 140 SER A O 1
ATOM 1018 N N . LEU A 1 141 ? -6.910 -0.132 5.779 1.00 89.50 141 LEU A N 1
ATOM 1019 C CA . LEU A 1 141 ? -7.995 -1.097 5.940 1.00 89.50 141 LEU A CA 1
ATOM 1020 C C . LEU A 1 141 ? -7.845 -2.307 5.010 1.00 89.50 141 LEU A C 1
ATOM 1022 O O . LEU A 1 141 ? -8.515 -3.305 5.227 1.00 89.50 141 LEU A O 1
ATOM 1026 N N . ALA A 1 142 ? -7.010 -2.227 3.970 1.00 86.69 142 ALA A N 1
ATOM 1027 C CA . ALA A 1 142 ? -6.698 -3.373 3.115 1.00 86.69 142 ALA A CA 1
ATOM 1028 C C . ALA A 1 142 ? -5.711 -4.355 3.771 1.00 86.69 142 ALA A C 1
ATOM 1030 O O . ALA A 1 142 ? -5.692 -5.523 3.402 1.00 86.69 142 ALA A O 1
ATOM 1031 N N . ASP A 1 143 ? -4.924 -3.889 4.744 1.00 83.56 143 ASP A N 1
ATOM 1032 C CA . ASP A 1 143 ? -3.894 -4.697 5.404 1.00 83.56 143 ASP A CA 1
ATOM 1033 C C . ASP A 1 143 ? -4.420 -5.394 6.673 1.00 83.56 143 ASP A C 1
ATOM 1035 O O . ASP A 1 143 ? -3.773 -6.292 7.210 1.00 83.56 143 ASP A O 1
ATOM 1039 N N . LEU A 1 144 ? -5.613 -5.015 7.142 1.00 87.62 144 LEU A N 1
ATOM 1040 C CA . LEU A 1 144 ? -6.277 -5.624 8.297 1.00 87.62 144 LEU A CA 1
ATOM 1041 C C . LEU A 1 144 ? -6.781 -7.042 8.008 1.00 87.62 144 LEU A C 1
ATOM 1043 O O . LEU A 1 144 ? -6.834 -7.481 6.856 1.00 87.62 144 LEU A O 1
ATOM 1047 N N . ASN A 1 145 ? -7.170 -7.756 9.069 1.00 88.75 145 ASN A N 1
ATOM 1048 C CA . ASN A 1 145 ? -7.706 -9.121 8.990 1.00 88.75 145 ASN A CA 1
ATOM 1049 C C . ASN A 1 145 ? -6.751 -10.071 8.259 1.00 88.75 145 ASN A C 1
ATOM 1051 O O . ASN A 1 145 ? -7.138 -10.797 7.342 1.00 88.75 145 ASN A O 1
ATOM 1055 N N . SER A 1 146 ? -5.470 -10.007 8.628 1.00 85.69 146 SER A N 1
ATOM 1056 C CA . SER A 1 146 ? -4.403 -10.795 8.004 1.00 85.69 146 SER A CA 1
ATOM 1057 C C . SER A 1 146 ? -4.290 -10.572 6.484 1.00 85.69 146 SER A C 1
ATOM 1059 O O . SER A 1 146 ? -4.050 -11.507 5.719 1.00 85.69 146 SER A O 1
ATOM 1061 N N . GLY A 1 147 ? -4.503 -9.331 6.032 1.00 81.75 147 GLY A N 1
ATOM 1062 C CA . GLY A 1 147 ? -4.456 -8.946 4.619 1.00 81.75 147 GLY A CA 1
ATOM 1063 C C . GLY A 1 147 ? -5.704 -9.300 3.802 1.00 81.75 147 GLY A C 1
ATOM 1064 O O . GLY A 1 147 ? -5.706 -9.089 2.590 1.00 81.75 147 GLY A O 1
ATOM 1065 N N . ALA A 1 148 ? -6.766 -9.826 4.424 1.00 85.94 148 ALA A N 1
ATOM 1066 C CA . ALA A 1 148 ? -8.070 -9.952 3.767 1.00 85.94 148 ALA A CA 1
ATOM 1067 C C . ALA A 1 148 ? -8.737 -8.580 3.557 1.00 85.94 148 ALA A C 1
ATOM 1069 O O . ALA A 1 148 ? -9.538 -8.402 2.636 1.00 85.94 148 ALA A O 1
ATOM 1070 N N . GLY A 1 149 ? -8.371 -7.608 4.394 1.00 89.56 149 GLY A N 1
ATOM 1071 C CA . GLY A 1 149 ? -8.893 -6.257 4.390 1.00 89.56 149 GLY A CA 1
ATOM 1072 C C . GLY A 1 149 ? -10.280 -6.134 5.020 1.00 89.56 149 GLY A C 1
ATOM 1073 O O . GLY A 1 149 ? -10.811 -7.067 5.623 1.00 89.56 149 GLY A O 1
ATOM 1074 N N . VAL A 1 150 ? -10.857 -4.941 4.891 1.00 92.44 150 VAL A N 1
ATOM 1075 C CA . VAL A 1 150 ? -12.191 -4.594 5.396 1.00 92.44 150 VAL A CA 1
ATOM 1076 C C . VAL A 1 150 ? -13.135 -4.304 4.239 1.00 92.44 150 VAL A C 1
ATOM 1078 O O . VAL A 1 150 ? -12.854 -3.454 3.384 1.00 92.44 150 VAL A O 1
ATOM 1081 N N . SER A 1 151 ? -14.294 -4.961 4.239 1.00 92.69 151 SER A N 1
ATOM 1082 C CA . SER A 1 151 ? -15.340 -4.727 3.249 1.00 92.69 151 SER A CA 1
ATOM 1083 C C . SER A 1 151 ? -15.891 -3.308 3.352 1.00 92.69 151 SER A C 1
ATOM 1085 O O . SER A 1 151 ? -16.285 -2.835 4.419 1.00 92.69 151 SER A O 1
ATOM 1087 N N . ARG A 1 152 ? -15.956 -2.615 2.213 1.00 90.75 152 ARG A N 1
ATOM 1088 C CA . ARG A 1 152 ? -16.502 -1.256 2.112 1.00 90.75 152 ARG A CA 1
ATOM 1089 C C . ARG A 1 152 ? -18.023 -1.290 2.233 1.00 90.75 152 ARG A C 1
ATOM 1091 O O . ARG A 1 152 ? -18.681 -2.025 1.501 1.00 90.75 152 ARG A O 1
ATOM 1098 N N . GLY A 1 153 ? -18.588 -0.456 3.100 1.00 93.50 153 GLY A N 1
ATOM 1099 C CA . GLY A 1 153 ? -20.021 -0.487 3.366 1.00 93.50 153 GLY A CA 1
ATOM 1100 C C . GLY A 1 153 ? -20.469 0.572 4.358 1.00 93.50 153 GLY A C 1
ATOM 1101 O O . GLY A 1 153 ? -19.843 1.621 4.492 1.00 93.50 153 GLY A O 1
ATOM 1102 N N . GLN A 1 154 ? -21.584 0.300 5.023 1.00 95.44 154 GLN A N 1
ATOM 1103 C CA . GLN A 1 154 ? -22.148 1.166 6.049 1.00 95.44 154 GLN A CA 1
ATOM 1104 C C . GLN A 1 154 ? -22.417 0.341 7.302 1.00 95.44 154 GLN A C 1
ATOM 1106 O O . GLN A 1 154 ? -22.802 -0.826 7.212 1.00 95.44 154 GLN A O 1
ATOM 1111 N N . ILE A 1 155 ? -22.267 0.968 8.461 1.00 96.25 155 ILE A N 1
ATOM 1112 C CA . ILE A 1 155 ? -22.591 0.360 9.752 1.00 96.25 155 ILE A CA 1
ATOM 1113 C C . ILE A 1 155 ? -23.618 1.225 10.469 1.00 96.25 155 ILE A C 1
ATOM 1115 O O . ILE A 1 155 ? -23.644 2.445 10.314 1.00 96.25 155 ILE A O 1
ATOM 1119 N N . ARG A 1 156 ? -24.494 0.599 11.249 1.00 96.50 156 ARG A N 1
ATOM 1120 C CA . ARG A 1 156 ? -25.451 1.288 12.109 1.00 96.50 156 ARG A CA 1
ATOM 1121 C C . ARG A 1 156 ? -24.983 1.187 13.546 1.00 96.50 156 ARG A C 1
ATOM 1123 O O . ARG A 1 156 ? -24.835 0.087 14.073 1.00 96.50 156 ARG A O 1
ATOM 1130 N N . LEU A 1 157 ? -24.832 2.338 14.178 1.00 97.12 157 LEU A N 1
ATOM 1131 C CA . LEU A 1 157 ? -24.540 2.465 15.594 1.00 97.12 157 LEU A CA 1
ATOM 1132 C C . LEU A 1 157 ? -25.823 2.847 16.327 1.00 97.12 157 LEU A C 1
ATOM 1134 O O . LEU A 1 157 ? -26.626 3.628 15.819 1.00 97.12 157 LEU A O 1
ATOM 1138 N N . THR A 1 158 ? -26.049 2.253 17.493 1.00 97.19 158 THR A N 1
ATOM 1139 C CA . THR A 1 158 ? -27.141 2.615 18.404 1.00 97.19 158 THR A CA 1
ATOM 1140 C C . THR A 1 158 ? -26.552 2.903 19.766 1.00 97.19 158 THR A C 1
ATOM 1142 O O . THR A 1 158 ? -25.912 2.020 20.342 1.00 97.19 158 THR A O 1
ATOM 1145 N N . ASP A 1 159 ? -26.771 4.112 20.266 1.00 97.00 159 ASP A N 1
ATOM 1146 C CA . ASP A 1 159 ? -26.328 4.502 21.597 1.00 97.00 159 ASP A CA 1
ATOM 1147 C C . ASP A 1 159 ? -27.297 3.994 22.676 1.00 97.00 159 ASP A C 1
ATOM 1149 O O . ASP A 1 159 ? -28.391 3.481 22.407 1.00 97.00 159 ASP A O 1
ATOM 1153 N N . ARG A 1 160 ? -26.897 4.123 23.936 1.00 97.19 160 ARG A N 1
ATOM 1154 C CA . ARG A 1 160 ? -27.669 3.642 25.081 1.00 97.19 160 ARG A CA 1
ATOM 1155 C C . ARG A 1 160 ? -28.922 4.476 25.345 1.00 97.19 160 ARG A C 1
ATOM 1157 O O . ARG A 1 160 ? -29.790 4.010 26.086 1.00 97.19 160 ARG A O 1
ATOM 1164 N N . SER A 1 161 ? -29.055 5.671 24.768 1.00 96.44 161 SER A N 1
ATOM 1165 C CA . SER A 1 161 ? -30.310 6.438 24.782 1.00 96.44 161 SER A CA 1
ATOM 1166 C C . SER A 1 161 ? -31.343 5.881 23.792 1.00 96.44 161 SER A C 1
ATOM 1168 O O . SER A 1 161 ? -32.534 6.171 23.907 1.00 96.44 161 SER A O 1
ATOM 1170 N N . GLY A 1 162 ? -30.900 5.021 22.868 1.00 94.38 162 GLY A N 1
ATOM 1171 C CA . GLY A 1 162 ? -31.703 4.449 21.793 1.00 94.38 162 GLY A CA 1
ATOM 1172 C C . GLY A 1 162 ? -31.629 5.246 20.491 1.00 94.38 162 GLY A C 1
ATOM 1173 O O . GLY A 1 162 ? -32.327 4.894 19.537 1.00 94.38 162 GLY A O 1
ATOM 1174 N N . ALA A 1 163 ? -30.802 6.291 20.430 1.00 96.50 163 ALA A N 1
ATOM 1175 C CA . ALA A 1 163 ? -30.559 7.033 19.204 1.00 96.50 163 ALA A CA 1
ATOM 1176 C C . ALA A 1 163 ? -29.686 6.202 18.253 1.00 96.50 163 ALA A C 1
ATOM 1178 O O . ALA A 1 163 ? -28.884 5.373 18.687 1.00 96.50 163 ALA A O 1
ATOM 1179 N N . THR A 1 164 ? -29.871 6.382 16.944 1.00 96.75 164 THR A N 1
ATOM 1180 C CA . THR A 1 164 ? -29.172 5.583 15.931 1.00 96.75 164 THR A CA 1
ATOM 1181 C C . THR A 1 164 ? -28.557 6.454 14.852 1.00 96.75 164 THR A C 1
ATOM 1183 O O . THR A 1 164 ? -29.251 7.310 14.303 1.00 96.75 164 THR A O 1
ATOM 1186 N N . ALA A 1 165 ? -27.329 6.132 14.461 1.00 96.94 165 ALA A N 1
ATOM 1187 C CA . ALA A 1 165 ? -26.622 6.745 13.344 1.00 96.94 165 ALA A CA 1
ATOM 1188 C C . ALA A 1 165 ? -26.217 5.669 12.330 1.00 96.94 165 ALA A C 1
ATOM 1190 O O . ALA A 1 165 ? -25.896 4.538 12.699 1.00 96.94 165 ALA A O 1
ATOM 1191 N N . VAL A 1 166 ? -26.248 6.009 11.040 1.00 96.25 166 VAL A N 1
ATOM 1192 C CA . VAL A 1 166 ? -25.685 5.171 9.972 1.00 96.25 166 VAL A CA 1
ATOM 1193 C C . VAL A 1 166 ? -24.402 5.833 9.496 1.00 96.25 166 VAL A C 1
ATOM 1195 O O . VAL A 1 166 ? -24.445 6.927 8.941 1.00 96.25 166 VAL A O 1
ATOM 1198 N N . VAL A 1 167 ? -23.276 5.161 9.714 1.00 96.25 167 VAL A N 1
ATOM 1199 C CA . VAL A 1 167 ? -21.941 5.633 9.348 1.00 96.25 167 VAL A CA 1
ATOM 1200 C C . VAL A 1 167 ? -21.571 5.062 7.986 1.00 96.25 167 VAL A C 1
ATOM 1202 O O . VAL A 1 167 ? -21.617 3.846 7.780 1.00 96.25 167 VAL A O 1
ATOM 1205 N N . ASP A 1 168 ? -21.211 5.938 7.048 1.00 94.25 168 ASP A N 1
ATOM 1206 C CA . ASP A 1 168 ? -20.793 5.547 5.705 1.00 94.25 168 ASP A CA 1
ATOM 1207 C C . ASP A 1 168 ? -19.275 5.387 5.616 1.00 94.25 168 ASP A C 1
ATOM 1209 O O . ASP A 1 168 ? -18.527 6.357 5.694 1.00 94.25 168 ASP A O 1
ATOM 1213 N N . LEU A 1 169 ? -18.829 4.148 5.420 1.00 94.88 169 LEU A N 1
ATOM 1214 C CA . LEU A 1 169 ? -17.420 3.766 5.351 1.00 94.88 169 LEU A CA 1
ATOM 1215 C C . LEU A 1 169 ? -17.019 3.311 3.943 1.00 94.88 169 LEU A C 1
ATOM 1217 O O . LEU A 1 169 ? -15.940 2.746 3.750 1.00 94.88 169 LEU A O 1
ATOM 1221 N N . ARG A 1 170 ? -17.858 3.555 2.926 1.00 91.88 170 ARG A N 1
ATOM 1222 C CA . ARG A 1 170 ? -17.591 3.109 1.547 1.00 91.88 170 ARG A CA 1
ATOM 1223 C C . ARG A 1 170 ? -16.312 3.706 0.961 1.00 91.88 170 ARG A C 1
ATOM 1225 O O . ARG A 1 170 ? -15.690 3.081 0.105 1.00 91.88 170 ARG A O 1
ATOM 1232 N N . PHE A 1 171 ? -15.926 4.890 1.430 1.00 89.12 171 PHE A N 1
ATOM 1233 C CA . PHE A 1 171 ? -14.750 5.630 0.965 1.00 89.12 171 PHE A CA 1
ATOM 1234 C C . PHE A 1 171 ? -13.602 5.667 1.978 1.00 89.12 171 PHE A C 1
ATOM 1236 O O . PHE A 1 171 ? -12.549 6.217 1.663 1.00 89.12 171 PHE A O 1
ATOM 1243 N N . ALA A 1 172 ? -13.785 5.089 3.170 1.00 91.88 172 ALA A N 1
ATOM 1244 C CA . ALA A 1 172 ? -12.718 4.998 4.160 1.00 91.88 172 ALA A CA 1
ATOM 1245 C C . ALA A 1 172 ? -11.569 4.155 3.593 1.00 91.88 172 ALA A C 1
ATOM 1247 O O . ALA A 1 172 ? -11.812 3.127 2.961 1.00 91.88 172 ALA A O 1
ATOM 1248 N N . GLN A 1 173 ? -10.321 4.573 3.797 1.00 90.12 173 GLN A N 1
ATOM 1249 C CA . GLN A 1 173 ? -9.136 3.839 3.347 1.00 90.12 173 GLN A CA 1
ATOM 1250 C C . GLN A 1 173 ? -8.289 3.352 4.514 1.00 90.12 173 GLN A C 1
ATOM 1252 O O . GLN A 1 173 ? -7.727 2.260 4.423 1.00 90.12 173 GLN A O 1
ATOM 1257 N N . THR A 1 174 ? -8.226 4.126 5.594 1.00 91.19 174 THR A N 1
ATOM 1258 C CA . THR A 1 174 ? -7.417 3.837 6.782 1.00 91.19 174 THR A CA 1
ATOM 1259 C C . THR A 1 174 ? -8.272 3.726 8.041 1.00 91.19 174 THR A C 1
ATOM 1261 O O . THR A 1 174 ? -9.444 4.107 8.040 1.00 91.19 174 THR A O 1
ATOM 1264 N N . MET A 1 175 ? -7.687 3.208 9.123 1.00 90.44 175 MET A N 1
ATOM 1265 C CA . MET A 1 175 ? -8.350 3.170 10.430 1.00 90.44 175 MET A CA 1
ATOM 1266 C C . MET A 1 175 ? -8.754 4.568 10.913 1.00 90.44 175 MET A C 1
ATOM 1268 O O . MET A 1 175 ? -9.865 4.753 11.397 1.00 90.44 175 MET A O 1
ATOM 1272 N N . ASP A 1 176 ? -7.915 5.575 10.683 1.00 90.88 176 ASP A N 1
ATOM 1273 C CA . ASP A 1 176 ? -8.231 6.965 11.030 1.00 90.88 176 ASP A CA 1
ATOM 1274 C C . ASP A 1 176 ? -9.471 7.492 10.304 1.00 90.88 176 ASP A C 1
ATOM 1276 O O . ASP A 1 176 ? -10.258 8.236 10.894 1.00 90.88 176 ASP A O 1
ATOM 1280 N N . ASP A 1 177 ? -9.686 7.090 9.044 1.00 92.19 177 ASP A N 1
ATOM 1281 C CA . ASP A 1 177 ? -10.896 7.460 8.307 1.00 92.19 177 ASP A CA 1
ATOM 1282 C C . ASP A 1 177 ? -12.141 6.838 8.972 1.00 92.19 177 ASP A C 1
ATOM 1284 O O . ASP A 1 177 ? -13.189 7.478 9.024 1.00 92.19 177 ASP A O 1
ATOM 1288 N N . VAL A 1 178 ? -12.031 5.618 9.521 1.00 94.12 178 VAL A N 1
ATOM 1289 C CA . VAL A 1 178 ? -13.115 4.947 10.268 1.00 94.12 178 VAL A CA 1
ATOM 1290 C C . VAL A 1 178 ? -13.379 5.645 11.594 1.00 94.12 178 VAL A C 1
ATOM 1292 O O . VAL A 1 178 ? -14.530 5.968 11.882 1.00 94.12 178 VAL A O 1
ATOM 1295 N N . LEU A 1 179 ? -12.332 5.909 12.380 1.00 94.38 179 LEU A N 1
ATOM 1296 C CA . LEU A 1 179 ? -12.443 6.623 13.653 1.00 94.38 179 LEU A CA 1
ATOM 1297 C C . LEU A 1 179 ? -13.089 7.992 13.444 1.00 94.38 179 LEU A C 1
ATOM 1299 O O . LEU A 1 179 ? -14.044 8.342 14.130 1.00 94.38 179 LEU A O 1
ATOM 1303 N N . THR A 1 180 ? -12.623 8.734 12.440 1.00 94.44 180 THR A N 1
ATOM 1304 C CA . THR A 1 180 ? -13.182 10.038 12.074 1.00 94.44 180 THR A CA 1
ATOM 1305 C C . THR A 1 180 ? -14.639 9.913 11.652 1.00 94.44 180 THR A C 1
ATOM 1307 O O . THR A 1 180 ? -15.475 10.654 12.162 1.00 94.44 180 THR A O 1
ATOM 1310 N N . ALA A 1 181 ? -14.973 8.980 10.757 1.00 95.00 181 ALA A N 1
ATOM 1311 C CA . ALA A 1 181 ? -16.344 8.786 10.292 1.00 95.00 181 ALA A CA 1
ATOM 1312 C C . ALA A 1 181 ? -17.314 8.428 11.429 1.00 95.00 181 ALA A C 1
ATOM 1314 O O . ALA A 1 181 ? -18.441 8.911 11.428 1.00 95.00 181 ALA A O 1
ATOM 1315 N N . ILE A 1 182 ? -16.888 7.621 12.408 1.00 95.56 182 ILE A N 1
ATOM 1316 C CA . ILE A 1 182 ? -17.703 7.309 13.590 1.00 95.56 182 ILE A CA 1
ATOM 1317 C C . ILE A 1 182 ? -17.813 8.530 14.515 1.00 95.56 182 ILE A C 1
ATOM 1319 O O . ILE A 1 182 ? -18.920 8.915 14.876 1.00 95.56 182 ILE A O 1
ATOM 1323 N N . ASN A 1 183 ? -16.693 9.175 14.850 1.00 96.00 183 ASN A N 1
ATOM 1324 C CA . ASN A 1 183 ? -16.645 10.290 15.808 1.00 96.00 183 ASN A CA 1
ATOM 1325 C C . ASN A 1 183 ? -17.312 11.573 15.299 1.00 96.00 183 ASN A C 1
ATOM 1327 O O . ASN A 1 183 ? -17.613 12.468 16.085 1.00 96.00 183 ASN A O 1
ATOM 1331 N N . THR A 1 184 ? -17.529 11.681 13.990 1.00 94.00 184 THR A N 1
ATOM 1332 C CA . THR A 1 184 ? -18.231 12.805 13.355 1.00 94.00 184 THR A CA 1
ATOM 1333 C C . THR A 1 184 ? -19.655 12.451 12.931 1.00 94.00 184 THR A C 1
ATOM 1335 O O . THR A 1 184 ? -20.328 13.275 12.315 1.00 94.00 184 THR A O 1
ATOM 1338 N N . ALA A 1 185 ? -20.131 11.240 13.241 1.00 92.69 185 ALA A N 1
ATOM 1339 C CA . ALA A 1 185 ? -21.476 10.818 12.891 1.00 92.69 185 ALA A CA 1
ATOM 1340 C C . ALA A 1 185 ? -22.522 11.527 13.760 1.00 92.69 185 ALA A C 1
ATOM 1342 O O . ALA A 1 185 ? -22.545 11.394 14.984 1.00 92.69 185 ALA A O 1
ATOM 1343 N N . ASP A 1 186 ? -23.441 12.236 13.110 1.00 91.31 186 ASP A N 1
ATOM 1344 C CA . ASP A 1 186 ? -24.559 12.875 13.792 1.00 91.31 186 ASP A CA 1
ATOM 1345 C C . ASP A 1 186 ? -25.598 11.845 14.266 1.00 91.31 186 ASP A C 1
ATOM 1347 O O . ASP A 1 186 ? -25.875 10.842 13.602 1.00 91.31 186 ASP A O 1
ATOM 1351 N N . GLY A 1 187 ? -26.251 12.137 15.393 1.00 90.31 187 GLY A N 1
ATOM 1352 C CA . GLY A 1 187 ? -27.405 11.371 15.880 1.00 90.31 187 GLY A CA 1
ATOM 1353 C C . GLY A 1 187 ? -27.094 10.273 16.898 1.00 90.31 187 GLY A C 1
ATOM 1354 O O . GLY A 1 187 ? -28.022 9.597 17.332 1.00 90.31 187 GLY A O 1
ATOM 1355 N N . THR A 1 188 ? -25.836 10.118 17.315 1.00 94.69 188 THR A N 1
ATOM 1356 C CA . THR A 1 188 ? -25.431 9.273 18.454 1.00 94.69 188 THR A CA 1
ATOM 1357 C C . THR A 1 188 ? -24.353 9.963 19.278 1.00 94.69 188 THR A C 1
ATOM 1359 O O . THR A 1 188 ? -23.565 10.728 18.733 1.00 94.69 188 THR A O 1
ATOM 1362 N N . SER A 1 189 ? -24.261 9.659 20.573 1.00 95.56 189 SER A N 1
ATOM 1363 C CA . SER A 1 189 ? -23.147 10.111 21.430 1.00 95.56 189 SER A CA 1
ATOM 1364 C C . SER A 1 189 ? -22.088 9.021 21.623 1.00 95.56 189 SER A C 1
ATOM 1366 O O . SER A 1 189 ? -21.713 8.715 22.753 1.00 95.56 189 SER A O 1
ATOM 1368 N N . ILE A 1 190 ? -21.645 8.399 20.527 1.00 97.19 190 ILE A N 1
ATOM 1369 C CA . ILE A 1 190 ? -20.645 7.323 20.540 1.00 97.19 190 ILE A CA 1
ATOM 1370 C C . ILE A 1 190 ? -19.299 7.872 20.070 1.00 97.19 190 ILE A C 1
ATOM 1372 O O . ILE A 1 190 ? -19.218 8.527 19.037 1.00 97.19 190 ILE A O 1
ATOM 1376 N N . GLU A 1 191 ? -18.252 7.553 20.818 1.00 97.06 191 GLU A N 1
ATOM 1377 C CA . GLU A 1 191 ? -16.853 7.784 20.480 1.00 97.06 191 GLU A CA 1
ATOM 1378 C C . GLU A 1 191 ? -16.183 6.440 20.158 1.00 97.06 191 GLU A C 1
ATOM 1380 O O . GLU A 1 191 ? -16.322 5.470 20.898 1.00 97.06 191 GLU A O 1
ATOM 1385 N N . ALA A 1 192 ? -15.453 6.370 19.053 1.00 96.44 192 ALA A N 1
ATOM 1386 C CA . ALA A 1 192 ? -14.562 5.282 18.696 1.00 96.44 192 ALA A CA 1
ATOM 1387 C C . ALA A 1 192 ? -13.110 5.692 18.943 1.00 96.44 192 ALA A C 1
ATOM 1389 O O . ALA A 1 192 ? -12.667 6.761 18.514 1.00 96.44 192 ALA A O 1
ATOM 1390 N N . VAL A 1 193 ? -12.358 4.797 19.578 1.00 94.50 193 VAL A N 1
ATOM 1391 C CA . VAL A 1 193 ? -10.916 4.921 19.794 1.00 94.50 193 VAL A CA 1
ATOM 1392 C C . VAL A 1 193 ? -10.223 3.629 19.369 1.00 94.50 193 VAL A C 1
ATOM 1394 O O . VAL A 1 193 ? -10.776 2.539 19.521 1.00 94.50 193 VAL A O 1
ATOM 1397 N N . ALA A 1 194 ? -9.009 3.741 18.835 1.00 91.12 194 ALA A N 1
ATOM 1398 C CA . ALA A 1 194 ? -8.127 2.589 18.696 1.00 91.12 194 ALA A CA 1
ATOM 1399 C C . ALA A 1 194 ? -7.456 2.324 20.051 1.00 91.12 194 ALA A C 1
ATOM 1401 O O . ALA A 1 194 ? -6.864 3.235 20.631 1.00 91.12 194 ALA A O 1
ATOM 1402 N N . ASP A 1 195 ? -7.568 1.098 20.560 1.00 87.88 195 ASP A N 1
ATOM 1403 C CA . ASP A 1 195 ? -6.888 0.655 21.778 1.00 87.88 195 ASP A CA 1
ATOM 1404 C C . ASP A 1 195 ? -6.079 -0.606 21.469 1.00 87.88 195 ASP A C 1
ATOM 1406 O O . ASP A 1 195 ? -6.631 -1.695 21.313 1.00 87.88 195 ASP A O 1
ATOM 1410 N N . GLY A 1 196 ? -4.764 -0.446 21.316 1.00 85.81 196 GLY A N 1
ATOM 1411 C CA . GLY A 1 196 ? -3.894 -1.513 20.824 1.00 85.81 196 GLY A CA 1
ATOM 1412 C C . GLY A 1 196 ? -4.346 -2.015 19.450 1.00 85.81 196 GLY A C 1
ATOM 1413 O O . GLY A 1 196 ? -4.427 -1.241 18.498 1.00 85.81 196 GLY A O 1
ATOM 1414 N N . ASP A 1 197 ? -4.663 -3.307 19.365 1.00 87.12 197 ASP A N 1
ATOM 1415 C CA . ASP A 1 197 ? -5.026 -3.976 18.109 1.00 87.12 197 ASP A CA 1
ATOM 1416 C C . ASP A 1 197 ? -6.537 -3.976 17.824 1.00 87.12 197 ASP A C 1
ATOM 1418 O O . ASP A 1 197 ? -6.968 -4.597 16.851 1.00 87.12 197 ASP A O 1
ATOM 1422 N N . LEU A 1 198 ? -7.359 -3.342 18.668 1.00 91.19 198 LEU A N 1
ATOM 1423 C CA . LEU A 1 198 ? -8.819 -3.352 18.547 1.00 91.19 198 LEU A CA 1
ATOM 1424 C C . LEU A 1 198 ? -9.421 -1.946 18.488 1.00 91.19 198 LEU A C 1
ATOM 1426 O O . LEU A 1 198 ? -8.809 -0.945 18.860 1.00 91.19 198 LEU A O 1
ATOM 1430 N N . LEU A 1 199 ? -10.672 -1.892 18.037 1.00 94.31 199 LEU A N 1
ATOM 1431 C CA . LEU A 1 199 ? -11.522 -0.713 18.151 1.00 94.31 199 LEU A CA 1
ATOM 1432 C C . LEU A 1 199 ? -12.356 -0.795 19.428 1.00 94.31 199 LEU A C 1
ATOM 1434 O O . LEU A 1 199 ? -13.077 -1.770 19.638 1.00 94.31 199 LEU A O 1
ATOM 1438 N N . ARG A 1 200 ? -12.309 0.252 20.249 1.00 96.06 200 ARG A N 1
ATOM 1439 C CA . ARG A 1 200 ? -13.176 0.426 21.415 1.00 96.06 200 ARG A CA 1
ATOM 1440 C C . ARG A 1 200 ? -14.209 1.505 21.128 1.00 96.06 200 ARG A C 1
ATOM 1442 O O . ARG A 1 200 ? -13.871 2.602 20.690 1.00 96.06 200 ARG A O 1
ATOM 1449 N N . LEU A 1 201 ? -15.468 1.199 21.422 1.00 97.44 201 LEU A N 1
ATOM 1450 C CA . LEU A 1 201 ? -16.577 2.145 21.379 1.00 97.44 201 LEU A CA 1
ATOM 1451 C C . LEU A 1 201 ? -16.944 2.580 22.798 1.00 97.44 201 LEU A C 1
ATOM 1453 O O . LEU A 1 201 ? -17.104 1.739 23.684 1.00 97.44 201 LEU A O 1
ATOM 1457 N N . ILE A 1 202 ? -17.106 3.883 23.001 1.00 97.69 202 ILE A N 1
ATOM 1458 C CA . ILE A 1 202 ? -17.461 4.523 24.266 1.00 97.69 202 ILE A CA 1
ATOM 1459 C C . ILE A 1 202 ? -18.745 5.327 24.053 1.00 97.69 202 ILE A C 1
ATOM 1461 O O . ILE A 1 202 ? -18.832 6.168 23.168 1.00 97.69 202 ILE A O 1
ATOM 1465 N N . ASP A 1 203 ? -19.761 5.061 24.862 1.00 97.31 203 ASP A N 1
ATOM 1466 C CA . ASP A 1 203 ? -21.050 5.739 24.836 1.00 97.31 203 ASP A CA 1
ATOM 1467 C C . ASP A 1 203 ? -21.121 6.827 25.915 1.00 97.31 203 ASP A C 1
ATOM 1469 O O . ASP A 1 203 ? -21.017 6.542 27.112 1.00 97.31 203 ASP A O 1
ATOM 1473 N N . HIS A 1 204 ? -21.373 8.061 25.480 1.00 96.56 204 HIS A N 1
ATOM 1474 C CA . HIS A 1 204 ? -21.512 9.251 26.325 1.00 96.56 204 HIS A CA 1
ATOM 1475 C C . HIS A 1 204 ? -22.967 9.718 26.489 1.00 96.56 204 HIS A C 1
ATOM 1477 O O . HIS A 1 204 ? -23.219 10.769 27.073 1.00 96.56 204 HIS A O 1
ATOM 1483 N N . SER A 1 205 ? -23.947 8.956 25.992 1.00 94.94 205 SER A N 1
ATOM 1484 C CA . SER A 1 205 ? -25.365 9.356 25.975 1.00 94.94 205 SER A CA 1
ATOM 1485 C C . SER A 1 205 ? -26.026 9.339 27.361 1.00 94.94 205 SER A C 1
ATOM 1487 O O . SER A 1 205 ? -27.071 9.955 27.564 1.00 94.94 205 SER A O 1
ATOM 1489 N N . GLY A 1 206 ? -25.454 8.600 28.320 1.00 91.00 206 GLY A N 1
ATOM 1490 C CA . GLY A 1 206 ? -26.014 8.413 29.666 1.00 91.00 206 GLY A CA 1
ATOM 1491 C C . GLY A 1 206 ? -27.274 7.536 29.720 1.00 91.00 206 GLY A C 1
ATOM 1492 O O . GLY A 1 206 ? -27.891 7.411 30.779 1.00 91.00 206 GLY A O 1
ATOM 1493 N N . GLY A 1 207 ? -27.673 6.922 28.601 1.00 93.19 207 GLY A N 1
ATOM 1494 C CA . GLY A 1 207 ? -28.862 6.079 28.531 1.00 93.19 207 GLY A CA 1
ATOM 1495 C C . GLY A 1 207 ? -28.711 4.699 29.189 1.00 93.19 207 GLY A C 1
ATOM 1496 O O . GLY A 1 207 ? -27.622 4.235 29.545 1.00 93.19 207 GLY A O 1
ATOM 1497 N N . THR A 1 208 ? -29.842 4.010 29.348 1.00 93.69 208 THR A N 1
ATOM 1498 C CA . THR A 1 208 ? -29.939 2.694 30.009 1.00 93.69 208 THR A CA 1
ATOM 1499 C C . THR A 1 208 ? -30.120 1.523 29.042 1.00 93.69 208 THR A C 1
ATOM 1501 O O . THR A 1 208 ? -30.057 0.373 29.475 1.00 93.69 208 THR A O 1
ATOM 1504 N N . GLY A 1 209 ? -30.317 1.796 27.748 1.00 95.44 209 GLY A N 1
ATOM 1505 C CA . GLY A 1 209 ? -30.411 0.795 26.688 1.00 95.44 209 GLY A CA 1
ATOM 1506 C C . GLY A 1 209 ? -29.084 0.084 26.416 1.00 95.44 209 GLY A C 1
ATOM 1507 O O . GLY A 1 209 ? -28.128 0.191 27.182 1.00 95.44 209 GLY A O 1
ATOM 1508 N N . ASN A 1 210 ? -29.002 -0.651 25.307 1.00 96.62 210 ASN A N 1
ATOM 1509 C CA . ASN A 1 210 ? -27.759 -1.317 24.916 1.00 96.62 210 ASN A CA 1
ATOM 1510 C C . ASN A 1 210 ? -27.019 -0.483 23.874 1.00 96.62 210 ASN A C 1
ATOM 1512 O O . ASN A 1 210 ? -27.650 -0.004 22.935 1.00 96.62 210 ASN A O 1
ATOM 1516 N N . LEU A 1 211 ? -25.694 -0.415 24.000 1.00 97.50 211 LEU A N 1
ATOM 1517 C CA . LEU A 1 211 ? -24.815 -0.003 22.912 1.00 97.50 211 LEU A CA 1
ATOM 1518 C C . LEU A 1 211 ? -24.815 -1.126 21.871 1.00 97.50 211 LEU A C 1
ATOM 1520 O O . LEU A 1 211 ? -24.541 -2.282 22.219 1.00 97.50 211 LEU A O 1
ATOM 1524 N N . ARG A 1 212 ? -25.178 -0.813 20.623 1.00 97.00 212 ARG A N 1
ATOM 1525 C CA . ARG A 1 212 ? -25.293 -1.810 19.548 1.00 97.00 212 ARG A CA 1
ATOM 1526 C C . ARG A 1 212 ? -24.591 -1.380 18.274 1.00 97.00 212 ARG A C 1
ATOM 1528 O O . ARG A 1 212 ? -24.699 -0.227 17.863 1.00 97.00 212 ARG A O 1
ATOM 1535 N N . VAL A 1 213 ? -23.981 -2.354 17.610 1.00 97.25 213 VAL A N 1
ATOM 1536 C CA . VAL A 1 213 ? -23.468 -2.227 16.244 1.00 97.25 213 VAL A CA 1
ATOM 1537 C C . VAL A 1 213 ? -24.186 -3.235 15.355 1.00 97.25 213 VAL A C 1
ATOM 1539 O O . VAL A 1 213 ? -24.334 -4.403 15.714 1.00 97.25 213 VAL A O 1
ATOM 1542 N N . ALA A 1 214 ? -24.650 -2.783 14.195 1.00 95.88 214 ALA A N 1
ATOM 1543 C CA . ALA A 1 214 ? -25.307 -3.624 13.206 1.00 95.88 214 ALA A CA 1
ATOM 1544 C C . ALA A 1 214 ? -24.810 -3.314 11.793 1.00 95.88 214 ALA A C 1
ATOM 1546 O O . ALA A 1 214 ? -24.494 -2.173 11.462 1.00 95.88 214 ALA A O 1
ATOM 1547 N N . GLU A 1 215 ? -24.800 -4.333 10.941 1.00 96.00 215 GLU A N 1
ATOM 1548 C CA . GLU A 1 215 ? -24.521 -4.178 9.514 1.00 96.00 215 GLU A CA 1
ATOM 1549 C C . GLU A 1 215 ? -25.674 -3.460 8.805 1.00 96.00 215 GLU A C 1
ATOM 1551 O O . GLU A 1 215 ? -26.847 -3.595 9.173 1.00 96.00 215 GLU A O 1
ATOM 1556 N N . VAL A 1 216 ? -25.356 -2.728 7.740 1.00 94.12 216 VAL A N 1
ATOM 1557 C CA . VAL A 1 216 ? -26.354 -2.115 6.858 1.00 94.12 216 VAL A CA 1
ATOM 1558 C C . VAL A 1 216 ? -26.238 -2.723 5.464 1.00 94.12 216 VAL A C 1
ATOM 1560 O O . VAL A 1 216 ? -25.148 -2.930 4.941 1.00 94.12 216 VAL A O 1
ATOM 1563 N N . GLY A 1 217 ? -27.383 -3.034 4.850 1.00 87.31 217 GLY A N 1
ATOM 1564 C CA . GLY A 1 217 ? -27.426 -3.548 3.477 1.00 87.31 217 GLY A CA 1
ATOM 1565 C C . GLY A 1 217 ? -26.888 -4.973 3.298 1.00 87.31 217 GLY A C 1
ATOM 1566 O O . GLY A 1 217 ? -26.602 -5.358 2.170 1.00 87.31 217 GLY A O 1
ATOM 1567 N N . GLY A 1 218 ? -26.755 -5.751 4.380 1.00 84.00 218 GLY A N 1
ATOM 1568 C CA . GLY A 1 218 ? -26.242 -7.128 4.335 1.00 84.00 218 GLY A CA 1
ATOM 1569 C C . GLY A 1 218 ? -24.724 -7.236 4.153 1.00 84.00 218 GLY A C 1
ATOM 1570 O O . GLY A 1 218 ? -24.248 -8.296 3.759 1.00 84.00 218 GLY A O 1
ATOM 1571 N N . GLY A 1 219 ? -23.982 -6.149 4.398 1.00 87.44 219 GLY A N 1
ATOM 1572 C CA . GLY A 1 219 ? -22.518 -6.152 4.388 1.00 87.44 219 GLY A CA 1
ATOM 1573 C C . GLY A 1 219 ? -21.896 -6.872 5.590 1.00 87.44 219 GLY A C 1
ATOM 1574 O O . GLY A 1 219 ? -22.600 -7.341 6.483 1.00 87.44 219 GLY A O 1
ATOM 1575 N N . THR A 1 220 ? -20.564 -6.935 5.593 1.00 94.50 220 THR A N 1
ATOM 1576 C CA . THR A 1 220 ? -19.724 -7.490 6.673 1.00 94.50 220 THR A CA 1
ATOM 1577 C C . THR A 1 220 ? -18.763 -6.443 7.243 1.00 94.50 220 THR A C 1
ATOM 1579 O O . THR A 1 220 ? -17.753 -6.785 7.844 1.00 94.50 220 THR A O 1
ATOM 1582 N N . THR A 1 221 ? -19.032 -5.151 7.030 1.00 95.31 221 THR A N 1
ATOM 1583 C CA . THR A 1 221 ? -18.109 -4.070 7.398 1.00 95.31 221 THR A CA 1
ATOM 1584 C C . THR A 1 221 ? -17.894 -3.992 8.907 1.00 95.31 221 THR A C 1
ATOM 1586 O O . THR A 1 221 ? -16.762 -3.821 9.345 1.00 95.31 221 THR A O 1
ATOM 1589 N N . ALA A 1 222 ? -18.944 -4.128 9.719 1.00 95.56 222 ALA A N 1
ATOM 1590 C CA . ALA A 1 222 ? -18.793 -4.161 11.172 1.00 95.56 222 ALA A CA 1
ATOM 1591 C C . ALA A 1 222 ? -18.052 -5.423 11.634 1.00 95.56 222 ALA A C 1
ATOM 1593 O O . ALA A 1 222 ? -17.245 -5.340 12.556 1.00 95.56 222 ALA A O 1
ATOM 1594 N N . ALA A 1 223 ? -18.295 -6.572 11.000 1.00 95.00 223 ALA A N 1
ATOM 1595 C CA . ALA A 1 223 ? -17.571 -7.811 11.283 1.00 95.00 223 ALA A CA 1
ATOM 1596 C C . ALA A 1 223 ? -16.078 -7.691 10.975 1.00 95.00 223 ALA A C 1
ATOM 1598 O O . ALA A 1 223 ? -15.256 -8.006 11.832 1.00 95.00 223 ALA A O 1
ATOM 1599 N N . ASP A 1 224 ? -15.740 -7.153 9.809 1.00 94.44 224 ASP A N 1
ATOM 1600 C CA . ASP A 1 224 ? -14.362 -6.948 9.371 1.00 94.44 224 ASP A CA 1
ATOM 1601 C C . ASP A 1 224 ? -13.645 -5.860 10.198 1.00 94.44 224 ASP A C 1
ATOM 1603 O O . ASP A 1 224 ? -12.421 -5.839 10.266 1.00 94.44 224 ASP A O 1
ATOM 1607 N N . LEU A 1 225 ? -14.389 -4.959 10.849 1.00 94.62 225 LEU A N 1
ATOM 1608 C CA . LEU A 1 225 ? -13.868 -4.004 11.838 1.00 94.62 225 LEU A CA 1
ATOM 1609 C C . LEU A 1 225 ? -13.853 -4.567 13.266 1.00 94.62 225 LEU A C 1
ATOM 1611 O O . LEU A 1 225 ? -13.561 -3.836 14.211 1.00 94.62 225 LEU A O 1
ATOM 1615 N N . GLY A 1 226 ? -14.187 -5.847 13.454 1.00 94.38 226 GLY A N 1
ATOM 1616 C CA . GLY A 1 226 ? -14.204 -6.504 14.762 1.00 94.38 226 GLY A CA 1
ATOM 1617 C C . GLY A 1 226 ? -15.323 -6.026 15.689 1.00 94.38 226 GLY A C 1
ATOM 1618 O O . GLY A 1 226 ? -15.319 -6.365 16.867 1.00 94.38 226 GLY A O 1
ATOM 1619 N N . LEU A 1 227 ? -16.287 -5.260 15.181 1.00 95.69 227 LEU A N 1
ATOM 1620 C CA . LEU A 1 227 ? -17.400 -4.679 15.936 1.00 95.69 227 LEU A CA 1
ATOM 1621 C C . LEU A 1 227 ? -18.689 -5.515 15.855 1.00 95.69 227 LEU A C 1
ATOM 1623 O O . LEU A 1 227 ? -19.695 -5.174 16.485 1.00 95.69 227 LEU A O 1
ATOM 1627 N N . ALA A 1 228 ? -18.707 -6.594 15.067 1.00 91.88 228 ALA A N 1
ATOM 1628 C CA . ALA A 1 228 ? -19.883 -7.452 14.964 1.00 91.88 228 ALA A CA 1
ATOM 1629 C C . ALA A 1 228 ? -20.266 -8.068 16.316 1.00 91.88 228 ALA A C 1
ATOM 1631 O O . ALA A 1 228 ? -19.427 -8.479 17.112 1.00 91.88 228 ALA A O 1
ATOM 1632 N N . GLY A 1 229 ? -21.574 -8.162 16.558 1.00 89.69 229 GLY A N 1
ATOM 1633 C CA . GLY A 1 229 ? -22.117 -8.774 17.770 1.00 89.69 229 GLY A CA 1
ATOM 1634 C C . GLY A 1 229 ? -22.127 -7.864 19.001 1.00 89.69 229 GLY A C 1
ATOM 1635 O O . GLY A 1 229 ? -22.682 -8.270 20.023 1.00 89.69 229 GLY A O 1
ATOM 1636 N N . ILE A 1 230 ? -21.605 -6.632 18.919 1.00 96.19 230 ILE A N 1
ATOM 1637 C CA . ILE A 1 230 ? -21.745 -5.651 20.000 1.00 96.19 230 ILE A CA 1
ATOM 1638 C C . ILE A 1 230 ? -23.233 -5.358 20.216 1.00 96.19 230 ILE A C 1
ATOM 1640 O O . ILE A 1 230 ? -23.914 -4.772 19.373 1.00 96.19 230 ILE A O 1
ATOM 1644 N N . ASN A 1 231 ? -23.736 -5.794 21.367 1.00 96.94 231 ASN A N 1
ATOM 1645 C CA . ASN A 1 231 ? -25.077 -5.524 21.867 1.00 96.94 231 ASN A CA 1
ATOM 1646 C C . ASN A 1 231 ? -25.069 -5.680 23.389 1.00 96.94 231 ASN A C 1
ATOM 1648 O O . ASN A 1 231 ? -25.491 -6.707 23.923 1.00 96.94 231 ASN A O 1
ATOM 1652 N N . ILE A 1 232 ? -24.540 -4.676 24.084 1.00 96.62 232 ILE A N 1
ATOM 1653 C CA . ILE A 1 232 ? -24.220 -4.786 25.510 1.00 96.62 232 ILE A CA 1
ATOM 1654 C C . ILE A 1 232 ? -24.869 -3.682 26.338 1.00 96.62 232 ILE A C 1
ATOM 1656 O O . ILE A 1 232 ? -25.019 -2.543 25.899 1.00 96.62 232 ILE A O 1
ATOM 1660 N N . ALA A 1 233 ? -25.209 -4.015 27.580 1.00 95.94 233 ALA A N 1
ATOM 1661 C CA . ALA A 1 233 ? -25.714 -3.071 28.570 1.00 95.94 233 ALA A CA 1
ATOM 1662 C C . ALA A 1 233 ? -24.566 -2.369 29.336 1.00 95.94 233 ALA A C 1
ATOM 1664 O O . ALA A 1 233 ? -24.628 -2.230 30.554 1.00 95.94 233 ALA A O 1
ATOM 1665 N N . ALA A 1 234 ? -23.518 -1.940 28.625 1.00 95.75 234 ALA A N 1
ATOM 1666 C CA . ALA A 1 234 ? -22.409 -1.152 29.166 1.00 95.75 234 ALA A CA 1
ATOM 1667 C C . ALA A 1 234 ? -22.111 0.063 28.273 1.00 95.75 234 ALA A C 1
ATOM 1669 O O . ALA A 1 234 ? -22.496 0.074 27.103 1.00 95.75 234 ALA A O 1
ATOM 1670 N N . SER A 1 235 ? -21.442 1.074 28.833 1.00 95.56 235 SER A N 1
ATOM 1671 C CA . SER A 1 235 ? -21.000 2.275 28.105 1.00 95.56 235 SER A CA 1
ATOM 1672 C C . SER A 1 235 ? -19.700 2.082 27.331 1.00 95.56 235 SER A C 1
ATOM 1674 O O . SER A 1 235 ? -19.275 2.994 26.640 1.00 95.56 235 SER A O 1
ATOM 1676 N N . THR A 1 236 ? -19.053 0.923 27.432 1.00 96.81 236 THR A N 1
ATOM 1677 C CA . THR A 1 236 ? -17.813 0.635 26.707 1.00 96.81 236 THR A CA 1
ATOM 1678 C C . THR A 1 236 ? -17.886 -0.762 26.123 1.00 96.81 236 THR A C 1
ATOM 1680 O O . THR A 1 236 ? -18.190 -1.707 26.853 1.00 96.81 236 THR A O 1
ATOM 1683 N N . ALA A 1 237 ? -17.626 -0.877 24.823 1.00 96.88 237 ALA A N 1
ATOM 1684 C CA . ALA A 1 237 ? -17.569 -2.134 24.091 1.00 96.88 237 ALA A CA 1
ATOM 1685 C C . ALA A 1 237 ? -16.230 -2.254 23.363 1.00 96.88 237 ALA A C 1
ATOM 1687 O O . ALA A 1 237 ? -15.888 -1.381 22.566 1.00 96.88 237 ALA A O 1
ATOM 1688 N N . ASP A 1 238 ? -15.527 -3.357 23.597 1.00 96.31 238 ASP A N 1
ATOM 1689 C CA . ASP A 1 238 ? -14.299 -3.685 22.878 1.00 96.31 238 ASP A CA 1
ATOM 1690 C C . ASP A 1 238 ? -14.626 -4.587 21.692 1.00 96.31 238 ASP A C 1
ATOM 1692 O O . ASP A 1 238 ? -15.385 -5.555 21.815 1.00 96.31 238 ASP A O 1
ATOM 1696 N N . GLY A 1 239 ? -14.064 -4.247 20.536 1.00 93.31 239 GLY A N 1
ATOM 1697 C CA . GLY A 1 239 ? -14.081 -5.092 19.357 1.00 93.31 239 GLY A CA 1
ATOM 1698 C C . GLY A 1 239 ? -13.108 -6.267 19.463 1.00 93.31 239 GLY A C 1
ATOM 1699 O O . GLY A 1 239 ? -12.466 -6.509 20.484 1.00 93.31 239 GLY A O 1
ATOM 1700 N N . GLN A 1 240 ? -13.000 -7.017 18.374 1.00 92.88 240 GLN A N 1
ATOM 1701 C CA . GLN A 1 240 ? -11.985 -8.054 18.203 1.00 92.88 240 GLN A CA 1
ATOM 1702 C C . GLN A 1 240 ? -10.645 -7.446 17.763 1.00 92.88 240 GLN A C 1
ATOM 1704 O O . GLN A 1 240 ? -10.602 -6.335 17.234 1.00 92.88 240 GLN A O 1
ATOM 1709 N N . SER A 1 241 ? -9.555 -8.193 17.960 1.00 89.75 241 SER A N 1
ATOM 1710 C CA . SER A 1 241 ? -8.236 -7.823 17.435 1.00 89.75 241 SER A CA 1
ATOM 1711 C C . SER A 1 241 ? -8.247 -7.853 15.901 1.00 89.75 241 SER A C 1
ATOM 1713 O O . SER A 1 241 ? -8.655 -8.842 15.291 1.00 89.75 241 SER A O 1
ATOM 1715 N N . LEU A 1 242 ? -7.811 -6.751 15.293 1.00 86.88 242 LEU A N 1
ATOM 1716 C CA . LEU A 1 242 ? -7.774 -6.512 13.845 1.00 86.88 242 LEU A CA 1
ATOM 1717 C C . LEU A 1 242 ? -6.376 -6.691 13.261 1.00 86.88 242 LEU A C 1
ATOM 1719 O O . LEU A 1 242 ? -6.217 -6.903 12.054 1.00 86.88 242 LEU A O 1
ATOM 1723 N N . VAL A 1 243 ? -5.368 -6.584 14.124 1.00 83.12 243 VAL A N 1
ATOM 1724 C CA . VAL A 1 243 ? -3.957 -6.653 13.774 1.00 83.12 243 VAL A CA 1
ATOM 1725 C C . VAL A 1 243 ? -3.379 -7.911 14.394 1.00 83.12 243 VAL A C 1
ATOM 1727 O O . VAL A 1 243 ? -3.318 -8.062 15.608 1.00 83.12 243 VAL A O 1
ATOM 1730 N N . THR A 1 244 ? -2.956 -8.835 13.540 1.00 82.00 244 THR A N 1
ATOM 1731 C CA . THR A 1 244 ? -2.270 -10.059 13.951 1.00 82.00 244 THR A CA 1
ATOM 1732 C C . THR A 1 244 ? -1.071 -10.288 13.048 1.00 82.00 244 THR A C 1
ATOM 1734 O O . THR A 1 244 ? -1.087 -9.941 11.863 1.00 82.00 244 THR A O 1
ATOM 1737 N N . LEU A 1 245 ? -0.011 -10.880 13.597 1.00 83.56 245 LEU A N 1
ATOM 1738 C CA . LEU A 1 245 ? 1.056 -11.425 12.766 1.00 83.56 245 LEU A CA 1
ATOM 1739 C C . LEU A 1 245 ? 0.530 -12.681 12.072 1.00 83.56 245 LEU A C 1
ATOM 1741 O O . LEU A 1 245 ? -0.053 -13.557 12.704 1.00 83.56 245 LEU A O 1
ATOM 1745 N N . PHE A 1 246 ? 0.752 -12.775 10.767 1.00 87.44 246 PHE A N 1
ATOM 1746 C CA . PHE A 1 246 ? 0.379 -13.936 9.965 1.00 87.44 246 PHE A CA 1
ATOM 1747 C C . PHE A 1 246 ? 1.512 -14.284 9.000 1.00 87.44 246 PHE A C 1
ATOM 1749 O O . PHE A 1 246 ? 2.340 -13.439 8.658 1.00 87.44 246 PHE A O 1
ATOM 1756 N N . ALA A 1 247 ? 1.551 -15.533 8.532 1.00 87.75 247 ALA A N 1
ATOM 1757 C CA . ALA A 1 247 ? 2.653 -16.035 7.709 1.00 87.75 247 ALA A CA 1
ATOM 1758 C C . ALA A 1 247 ? 2.845 -15.237 6.404 1.00 87.75 247 ALA A C 1
ATOM 1760 O O . ALA A 1 247 ? 3.969 -15.045 5.952 1.00 87.75 247 ALA A O 1
ATOM 1761 N N . GLY A 1 248 ? 1.764 -14.723 5.816 1.00 85.88 248 GLY A N 1
ATOM 1762 C CA . GLY A 1 248 ? 1.815 -13.901 4.604 1.00 85.88 248 GLY A CA 1
ATOM 1763 C C . GLY A 1 248 ? 2.261 -12.450 4.820 1.00 85.88 248 GLY A C 1
ATOM 1764 O O . GLY A 1 248 ? 2.428 -11.732 3.833 1.00 85.88 248 GLY A O 1
ATOM 1765 N N . GLN A 1 249 ? 2.458 -12.001 6.067 1.00 87.62 249 GLN A N 1
ATOM 1766 C CA . GLN A 1 249 ? 2.823 -10.617 6.358 1.00 87.62 249 GLN A CA 1
ATOM 1767 C C . GLN A 1 249 ? 4.173 -10.291 5.724 1.00 87.62 249 GLN A C 1
ATOM 1769 O O . GLN A 1 249 ? 5.176 -10.951 6.002 1.00 87.62 249 GLN A O 1
ATOM 1774 N N . ARG A 1 250 ? 4.212 -9.257 4.878 1.00 87.75 250 ARG A N 1
ATOM 1775 C CA . ARG A 1 250 ? 5.451 -8.828 4.223 1.00 87.75 250 ARG A CA 1
ATOM 1776 C C . ARG A 1 250 ? 6.416 -8.254 5.248 1.00 87.75 250 ARG A C 1
ATOM 1778 O O . ARG A 1 250 ? 6.044 -7.363 6.009 1.00 87.75 250 ARG A O 1
ATOM 1785 N N . LEU A 1 251 ? 7.675 -8.693 5.203 1.00 88.31 251 LEU A N 1
ATOM 1786 C CA . LEU A 1 251 ? 8.707 -8.176 6.102 1.00 88.31 251 LEU A CA 1
ATOM 1787 C C . LEU A 1 251 ? 8.884 -6.672 5.932 1.00 88.31 251 LEU A C 1
ATOM 1789 O O . LEU A 1 251 ? 9.039 -5.988 6.928 1.00 88.31 251 LEU A O 1
ATOM 1793 N N . ALA A 1 252 ? 8.772 -6.153 4.705 1.00 84.31 252 ALA A N 1
ATOM 1794 C CA . ALA A 1 252 ? 8.860 -4.723 4.409 1.00 84.31 252 ALA A CA 1
ATOM 1795 C C . ALA A 1 252 ? 7.793 -3.868 5.115 1.00 84.31 252 ALA A C 1
ATOM 1797 O O . ALA A 1 252 ? 8.001 -2.674 5.273 1.00 84.31 252 ALA A O 1
ATOM 1798 N N . HIS A 1 253 ? 6.664 -4.448 5.533 1.00 80.75 253 HIS A N 1
ATOM 1799 C CA . HIS A 1 253 ? 5.601 -3.722 6.236 1.00 80.75 253 HIS A CA 1
ATOM 1800 C C . HIS A 1 253 ? 5.798 -3.713 7.760 1.00 80.75 253 HIS A C 1
ATOM 1802 O O . HIS A 1 253 ? 5.062 -3.036 8.469 1.00 80.75 253 HIS A O 1
ATOM 1808 N N . LEU A 1 254 ? 6.779 -4.452 8.285 1.00 82.12 254 LEU A N 1
ATOM 1809 C CA . LEU A 1 254 ? 7.114 -4.418 9.708 1.00 82.12 254 LEU A CA 1
ATOM 1810 C C . LEU A 1 254 ? 7.830 -3.108 10.063 1.00 82.12 254 LEU A C 1
ATOM 1812 O O . LEU A 1 254 ? 8.471 -2.494 9.207 1.00 82.12 254 LEU A O 1
ATOM 1816 N N . ARG A 1 255 ? 7.750 -2.704 11.338 1.00 78.94 255 ARG A N 1
ATOM 1817 C CA . ARG A 1 255 ? 8.361 -1.465 11.862 1.00 78.94 255 ARG A CA 1
ATOM 1818 C C . ARG A 1 255 ? 8.004 -0.236 11.015 1.00 78.94 255 ARG A C 1
ATOM 1820 O O . ARG A 1 255 ? 8.893 0.453 10.518 1.00 78.94 255 ARG A O 1
ATOM 1827 N N . ASP A 1 256 ? 6.711 -0.019 10.791 1.00 72.94 256 ASP A N 1
ATOM 1828 C CA . ASP A 1 256 ? 6.178 1.144 10.065 1.00 72.94 256 ASP A CA 1
ATOM 1829 C C . ASP A 1 256 ? 6.779 1.321 8.663 1.00 72.94 256 ASP A C 1
ATOM 1831 O O . ASP A 1 256 ? 7.151 2.417 8.239 1.00 72.94 256 ASP A O 1
ATOM 1835 N N . GLY A 1 257 ? 6.941 0.209 7.943 1.00 75.69 257 GLY A N 1
ATOM 1836 C CA . GLY A 1 257 ? 7.501 0.220 6.593 1.00 75.69 257 GLY A CA 1
ATOM 1837 C C . GLY A 1 257 ? 9.033 0.248 6.526 1.00 75.69 257 GLY A C 1
ATOM 1838 O O . GLY A 1 257 ? 9.591 0.270 5.430 1.00 75.69 257 GLY A O 1
ATOM 1839 N N . GLN A 1 258 ? 9.740 0.242 7.664 1.00 77.44 258 GLN A N 1
ATOM 1840 C CA . GLN A 1 258 ? 11.210 0.133 7.691 1.00 77.44 258 GLN A CA 1
ATOM 1841 C C . GLN A 1 258 ? 11.695 -1.302 7.451 1.00 77.44 258 GLN A C 1
ATOM 1843 O O . GLN A 1 258 ? 12.886 -1.543 7.250 1.00 77.44 258 GLN A O 1
ATOM 1848 N N . GLY A 1 259 ? 10.777 -2.260 7.519 1.00 83.50 259 GLY A N 1
ATOM 1849 C CA . GLY A 1 259 ? 11.033 -3.679 7.415 1.00 83.50 259 GLY A CA 1
ATOM 1850 C C . GLY A 1 259 ? 11.970 -4.219 8.486 1.00 83.50 259 GLY A C 1
ATOM 1851 O O . GLY A 1 259 ? 12.187 -3.586 9.521 1.00 83.50 259 GLY A O 1
ATOM 1852 N N . LEU A 1 260 ? 12.539 -5.399 8.247 1.00 86.50 260 LEU A N 1
ATOM 1853 C CA . LEU A 1 260 ? 13.610 -5.969 9.065 1.00 86.50 260 LEU A CA 1
ATOM 1854 C C . LEU A 1 260 ? 14.958 -5.738 8.381 1.00 86.50 260 LEU A C 1
ATOM 1856 O O . LEU A 1 260 ? 15.067 -5.828 7.163 1.00 86.50 260 LEU A O 1
ATOM 1860 N N . SER A 1 261 ? 15.984 -5.441 9.177 1.00 83.81 261 SER A N 1
ATOM 1861 C CA . SER A 1 261 ? 17.358 -5.366 8.679 1.00 83.81 261 SER A CA 1
ATOM 1862 C C . SER A 1 261 ? 17.969 -6.754 8.790 1.00 83.81 261 SER A C 1
ATOM 1864 O O . SER A 1 261 ? 18.358 -7.143 9.888 1.00 83.81 261 SER A O 1
ATOM 1866 N N . LEU A 1 262 ? 18.032 -7.470 7.673 1.00 86.25 262 LEU A N 1
ATOM 1867 C CA . LEU A 1 262 ? 18.805 -8.703 7.543 1.00 86.25 262 LEU A CA 1
ATOM 1868 C C . LEU A 1 262 ? 20.158 -8.349 6.934 1.00 86.25 262 LEU A C 1
ATOM 1870 O O . LEU A 1 262 ? 20.247 -7.427 6.115 1.00 86.25 262 LEU A O 1
ATOM 1874 N N . ARG A 1 263 ? 21.222 -8.994 7.404 1.00 83.31 263 ARG A N 1
ATOM 1875 C CA . ARG A 1 263 ? 22.569 -8.764 6.885 1.00 83.31 263 ARG A CA 1
ATOM 1876 C C . ARG A 1 263 ? 22.918 -9.910 5.947 1.00 83.31 263 ARG A C 1
ATOM 1878 O O . ARG A 1 263 ? 23.068 -11.021 6.438 1.00 83.31 263 ARG A O 1
ATOM 1885 N N . PRO A 1 264 ? 23.124 -9.638 4.649 1.00 81.06 264 PRO A N 1
ATOM 1886 C CA . PRO A 1 264 ? 23.523 -10.685 3.729 1.00 81.06 264 PRO A CA 1
ATOM 1887 C C . PRO A 1 264 ? 24.804 -11.363 4.212 1.00 81.06 264 PRO A C 1
ATOM 1889 O O . PRO A 1 264 ? 25.762 -10.674 4.584 1.00 81.06 264 PRO A O 1
ATOM 1892 N N . GLU A 1 265 ? 24.818 -12.694 4.171 1.00 77.44 265 GLU A N 1
ATOM 1893 C CA . GLU A 1 265 ? 26.004 -13.534 4.407 1.00 77.44 265 GLU A CA 1
ATOM 1894 C C . GLU A 1 265 ? 26.585 -13.472 5.833 1.00 77.44 265 GLU A C 1
ATOM 1896 O O . GLU A 1 265 ? 27.708 -13.930 6.080 1.00 77.44 265 GLU A O 1
ATOM 1901 N N . LEU A 1 266 ? 25.855 -12.884 6.785 1.00 86.38 266 LEU A N 1
ATOM 1902 C CA . LEU A 1 266 ? 26.261 -12.796 8.181 1.00 86.38 266 LEU A CA 1
ATOM 1903 C C . LEU A 1 266 ? 25.147 -13.317 9.084 1.00 86.38 266 LEU A C 1
ATOM 1905 O O . LEU A 1 266 ? 24.001 -12.913 8.922 1.00 86.38 266 LEU A O 1
ATOM 1909 N N . PRO A 1 267 ? 25.472 -14.092 10.135 1.00 89.50 267 PRO A N 1
ATOM 1910 C CA . PRO A 1 267 ? 24.465 -14.518 11.090 1.00 89.50 267 PRO A CA 1
ATOM 1911 C C . PRO A 1 267 ? 23.700 -13.337 11.696 1.00 89.50 267 PRO A C 1
ATOM 1913 O O . PRO A 1 267 ? 24.287 -12.411 12.271 1.00 89.50 267 PRO A O 1
ATOM 1916 N N . ASP A 1 268 ? 22.377 -13.386 11.602 1.00 91.56 268 ASP A N 1
ATOM 1917 C CA . ASP A 1 268 ? 21.482 -12.379 12.167 1.00 91.56 268 ASP A CA 1
ATOM 1918 C C . ASP A 1 268 ? 21.156 -12.681 13.629 1.00 91.56 268 ASP A C 1
ATOM 1920 O O . ASP A 1 268 ? 21.038 -11.765 14.445 1.00 91.56 268 ASP A O 1
ATOM 1924 N N . LEU A 1 269 ? 21.047 -13.966 13.975 1.00 92.12 269 LEU A N 1
ATOM 1925 C CA . LEU A 1 269 ? 20.655 -14.429 15.302 1.00 92.12 269 LEU A CA 1
ATOM 1926 C C . LEU A 1 269 ? 21.696 -15.386 15.883 1.00 92.12 269 LEU A C 1
ATOM 1928 O O . LEU A 1 269 ? 22.291 -16.199 15.177 1.00 92.12 269 LEU A O 1
ATOM 1932 N N . ALA A 1 270 ? 21.886 -15.315 17.199 1.00 93.06 270 ALA A N 1
ATOM 1933 C CA . ALA A 1 270 ? 22.703 -16.257 17.950 1.00 93.06 270 ALA A CA 1
ATOM 1934 C C . ALA A 1 270 ? 21.904 -16.790 19.142 1.00 93.06 270 ALA A C 1
ATOM 1936 O O . ALA A 1 270 ? 21.404 -16.024 19.965 1.00 93.06 270 ALA A O 1
ATOM 1937 N N . PHE A 1 271 ? 21.809 -18.109 19.236 1.00 92.44 271 PHE A N 1
ATOM 1938 C CA . PHE A 1 271 ? 21.137 -18.830 20.304 1.00 92.44 271 PHE A CA 1
ATOM 1939 C C . PHE A 1 271 ? 22.169 -19.512 21.191 1.00 92.44 271 PHE A C 1
ATOM 1941 O O . PHE A 1 271 ? 23.157 -20.065 20.705 1.00 92.44 271 PHE A O 1
ATOM 1948 N N . GLN A 1 272 ? 21.911 -19.509 22.495 1.00 94.31 272 GLN A N 1
ATOM 1949 C CA . GLN A 1 272 ? 22.615 -20.346 23.455 1.00 94.31 272 GLN A CA 1
ATOM 1950 C C . GLN A 1 272 ? 21.606 -21.297 24.091 1.00 94.31 272 GLN A C 1
ATOM 1952 O O . GLN A 1 272 ? 20.604 -20.871 24.667 1.00 94.31 272 GLN A O 1
ATOM 1957 N N . PHE A 1 273 ? 21.862 -22.591 23.964 1.00 92.50 273 PHE A N 1
ATOM 1958 C CA . PHE A 1 273 ? 21.005 -23.630 24.504 1.00 92.50 273 PHE A CA 1
ATOM 1959 C C . PHE A 1 273 ? 21.367 -23.938 25.957 1.00 92.50 273 PHE A C 1
ATOM 1961 O O . PHE A 1 273 ? 22.462 -23.646 26.442 1.00 92.50 273 PHE A O 1
ATOM 1968 N N . ARG A 1 274 ? 20.431 -24.569 26.674 1.00 92.94 274 ARG A N 1
ATOM 1969 C CA . ARG A 1 274 ? 20.620 -24.945 28.086 1.00 92.94 274 ARG A CA 1
ATOM 1970 C C . ARG A 1 274 ? 21.729 -25.976 28.303 1.00 92.94 274 ARG A C 1
ATOM 1972 O O . ARG A 1 274 ? 22.261 -26.050 29.403 1.00 92.94 274 ARG A O 1
ATOM 1979 N N . ASP A 1 275 ? 22.066 -26.754 27.278 1.00 93.25 275 ASP A N 1
ATOM 1980 C CA . ASP A 1 275 ? 23.190 -27.700 27.291 1.00 93.25 275 ASP A CA 1
ATOM 1981 C C . ASP A 1 275 ? 24.563 -27.008 27.146 1.00 93.25 275 ASP A C 1
ATOM 1983 O O . ASP A 1 275 ? 25.596 -27.672 27.174 1.00 93.25 275 ASP A O 1
ATOM 1987 N N . GLY A 1 276 ? 24.578 -25.676 27.013 1.00 91.81 276 GLY A N 1
ATOM 1988 C CA . GLY A 1 276 ? 25.776 -24.861 26.842 1.00 91.81 276 GLY A CA 1
ATOM 1989 C C . GLY A 1 276 ? 26.236 -24.713 25.391 1.00 91.81 276 GLY A C 1
ATOM 1990 O O . GLY A 1 276 ? 27.146 -23.924 25.138 1.00 91.81 276 GLY A O 1
ATOM 1991 N N . SER A 1 277 ? 25.618 -25.419 24.438 1.00 93.94 277 SER A N 1
ATOM 1992 C CA . SER A 1 277 ? 25.911 -25.263 23.011 1.00 93.94 277 SER A CA 1
ATOM 1993 C C . SER A 1 277 ? 25.337 -23.958 22.455 1.00 93.94 277 SER A C 1
ATOM 1995 O O . SER A 1 277 ? 24.416 -23.364 23.023 1.00 93.94 277 SER A O 1
ATOM 1997 N N . SER A 1 278 ? 25.886 -23.495 21.335 1.00 94.06 278 SER A N 1
ATOM 1998 C CA . SER A 1 278 ? 25.411 -22.306 20.630 1.00 94.06 278 SER A CA 1
ATOM 1999 C C . SER A 1 278 ? 25.096 -22.609 19.170 1.00 94.06 278 SER A C 1
ATOM 2001 O O . SER A 1 278 ? 25.656 -23.529 18.574 1.00 94.06 278 SER A O 1
ATOM 2003 N N . LEU A 1 279 ? 24.185 -21.824 18.602 1.00 94.06 279 LEU A N 1
ATOM 2004 C CA . LEU A 1 279 ? 23.824 -21.855 17.189 1.00 94.06 279 LEU A CA 1
ATOM 2005 C C . LEU A 1 279 ? 23.753 -20.428 16.666 1.00 94.06 279 LEU A C 1
ATOM 2007 O O . LEU A 1 279 ? 23.156 -19.559 17.294 1.00 94.06 279 LEU A O 1
ATOM 2011 N N . GLN A 1 280 ? 24.352 -20.202 15.509 1.00 93.94 280 GLN A N 1
ATOM 2012 C CA . GLN A 1 280 ? 24.216 -18.962 14.762 1.00 93.94 280 GLN A CA 1
ATOM 2013 C C . GLN A 1 280 ? 23.328 -19.232 13.551 1.00 93.94 280 GLN A C 1
ATOM 2015 O O . GLN A 1 280 ? 23.515 -20.241 12.876 1.00 93.94 280 GLN A O 1
ATOM 2020 N N . VAL A 1 281 ? 22.356 -18.356 13.313 1.00 92.06 281 VAL A N 1
ATOM 2021 C CA . VAL A 1 281 ? 21.390 -18.480 12.219 1.00 92.06 281 VAL A CA 1
ATOM 2022 C C . VAL A 1 281 ? 21.509 -17.260 11.319 1.00 92.06 281 VAL A C 1
ATOM 2024 O O . VAL A 1 281 ? 21.386 -16.126 11.786 1.00 92.06 281 VAL A O 1
ATOM 2027 N N . ASP A 1 282 ? 21.753 -17.519 10.040 1.00 91.62 282 ASP A N 1
ATOM 2028 C CA . ASP A 1 282 ? 21.728 -16.543 8.952 1.00 91.62 282 ASP A CA 1
ATOM 2029 C C . ASP A 1 282 ? 20.354 -16.600 8.266 1.00 91.62 282 ASP A C 1
ATOM 2031 O O . ASP A 1 282 ? 19.912 -17.664 7.809 1.00 91.62 282 ASP A O 1
ATOM 2035 N N . LEU A 1 283 ? 19.643 -15.471 8.257 1.00 90.94 283 LEU A N 1
ATOM 2036 C CA . LEU A 1 283 ? 18.302 -15.374 7.689 1.00 90.94 283 LEU A CA 1
ATOM 2037 C C . LEU A 1 283 ? 18.318 -14.872 6.232 1.00 90.94 283 LEU A C 1
ATOM 2039 O O . LEU A 1 283 ? 17.252 -14.847 5.616 1.00 90.94 283 LEU A O 1
ATOM 2043 N N . ASP A 1 284 ? 19.482 -14.515 5.679 1.00 90.81 284 ASP A N 1
ATOM 2044 C CA . ASP A 1 284 ? 19.671 -14.037 4.302 1.00 90.81 284 ASP A CA 1
ATOM 2045 C C . ASP A 1 284 ? 21.041 -14.464 3.704 1.00 90.81 284 ASP A C 1
ATOM 2047 O O . ASP A 1 284 ? 21.886 -13.622 3.380 1.00 90.81 284 ASP A O 1
ATOM 2051 N N . PRO A 1 285 ? 21.316 -15.776 3.562 1.00 88.12 285 PRO A N 1
ATOM 2052 C CA . PRO A 1 285 ? 22.566 -16.252 2.984 1.00 88.12 285 PRO A CA 1
ATOM 2053 C C . PRO A 1 285 ? 22.566 -16.144 1.454 1.00 88.12 285 PRO A C 1
ATOM 2055 O O . PRO A 1 285 ? 21.527 -16.193 0.798 1.00 88.12 285 PRO A O 1
ATOM 2058 N N . ALA A 1 286 ? 23.763 -16.058 0.868 1.00 85.19 286 ALA A N 1
ATOM 2059 C CA . ALA A 1 286 ? 23.954 -15.775 -0.559 1.00 85.19 286 ALA A CA 1
ATOM 2060 C C . ALA A 1 286 ? 23.373 -16.825 -1.524 1.00 85.19 286 ALA A C 1
ATOM 2062 O O . ALA A 1 286 ? 23.182 -16.542 -2.709 1.00 85.19 286 ALA A O 1
ATOM 2063 N N . ASP A 1 287 ? 23.183 -18.058 -1.056 1.00 88.12 287 ASP A N 1
ATOM 2064 C CA . ASP A 1 287 ? 22.772 -19.208 -1.859 1.00 88.12 287 ASP A CA 1
ATOM 2065 C C . ASP A 1 287 ? 21.252 -19.401 -1.928 1.00 88.12 287 ASP A C 1
ATOM 2067 O O . ASP A 1 287 ? 20.773 -20.237 -2.698 1.00 88.12 287 ASP A O 1
ATOM 2071 N N . GLU A 1 288 ? 20.483 -18.591 -1.199 1.00 86.75 288 GLU A N 1
ATOM 2072 C CA . GLU A 1 288 ? 19.028 -18.656 -1.162 1.00 86.75 288 GLU A CA 1
ATOM 2073 C C . GLU A 1 288 ? 18.383 -17.269 -1.323 1.00 86.75 288 GLU A C 1
ATOM 2075 O O . GLU A 1 288 ? 18.993 -16.243 -1.036 1.00 86.75 288 GLU A O 1
ATOM 2080 N N . PRO A 1 289 ? 17.136 -17.188 -1.819 1.00 87.75 289 PRO A N 1
ATOM 2081 C CA . PRO A 1 289 ? 16.450 -15.908 -1.929 1.00 87.75 289 PRO A CA 1
ATOM 2082 C C . PRO A 1 289 ? 16.099 -15.334 -0.549 1.00 87.75 289 PRO A C 1
ATOM 2084 O O . PRO A 1 289 ? 15.563 -16.039 0.310 1.00 87.75 289 PRO A O 1
ATOM 2087 N N . ALA A 1 290 ? 16.299 -14.023 -0.396 1.00 87.94 290 ALA A N 1
ATOM 2088 C CA . ALA A 1 290 ? 15.927 -13.280 0.803 1.00 87.94 290 ALA A CA 1
ATOM 2089 C C . ALA A 1 290 ? 14.440 -13.479 1.164 1.00 87.94 290 ALA A C 1
ATOM 2091 O O . ALA A 1 290 ? 13.568 -13.312 0.290 1.00 87.94 290 ALA A O 1
ATOM 2092 N N . PRO A 1 291 ? 14.109 -13.769 2.438 1.00 90.81 291 PRO A N 1
ATOM 2093 C CA . PRO A 1 291 ? 12.729 -13.941 2.866 1.00 90.81 291 PRO A CA 1
ATOM 2094 C C . PRO A 1 291 ? 11.948 -12.638 2.665 1.00 90.81 291 PRO A C 1
ATOM 2096 O O . PRO A 1 291 ? 12.375 -11.552 3.048 1.00 90.81 291 PRO A O 1
ATOM 2099 N N . GLN A 1 292 ? 10.767 -12.741 2.062 1.00 91.44 292 GLN A N 1
ATOM 2100 C CA . GLN A 1 292 ? 9.879 -11.603 1.806 1.00 91.44 292 GLN A CA 1
ATOM 2101 C C . GLN A 1 292 ? 8.756 -11.507 2.839 1.00 91.44 292 GLN A C 1
ATOM 2103 O O . GLN A 1 292 ? 8.131 -10.453 2.982 1.00 91.44 292 GLN A O 1
ATOM 2108 N N . THR A 1 293 ? 8.479 -12.599 3.553 1.00 92.19 293 THR A N 1
ATOM 2109 C CA . THR A 1 293 ? 7.347 -12.721 4.479 1.00 92.19 293 THR A CA 1
ATOM 2110 C C . THR A 1 293 ? 7.761 -13.293 5.832 1.00 92.19 293 THR A C 1
ATOM 2112 O O . THR A 1 293 ? 8.789 -13.961 5.944 1.00 92.19 293 THR A O 1
ATOM 2115 N N . VAL A 1 294 ? 6.938 -13.060 6.859 1.00 92.12 294 VAL A N 1
ATOM 2116 C CA . VAL A 1 294 ? 7.120 -13.643 8.199 1.00 92.12 294 VAL A CA 1
ATOM 2117 C C . VAL A 1 294 ? 7.120 -15.172 8.139 1.00 92.12 294 VAL A C 1
ATOM 2119 O O . VAL A 1 294 ? 7.924 -15.801 8.813 1.00 92.12 294 VAL A O 1
ATOM 2122 N N . GLY A 1 295 ? 6.283 -15.782 7.298 1.00 92.88 295 GLY A N 1
ATOM 2123 C CA . GLY A 1 295 ? 6.228 -17.234 7.120 1.00 92.88 295 GLY A CA 1
ATOM 2124 C C . GLY A 1 295 ? 7.547 -17.805 6.607 1.00 92.88 295 GLY A C 1
ATOM 2125 O O . GLY A 1 295 ? 8.093 -18.712 7.222 1.00 92.88 295 GLY A O 1
ATOM 2126 N N . GLN A 1 296 ? 8.111 -17.208 5.555 1.00 93.69 296 GLN A N 1
ATOM 2127 C CA . GLN A 1 296 ? 9.425 -17.608 5.031 1.00 93.69 296 GLN A CA 1
ATOM 2128 C C . GLN A 1 296 ? 10.541 -17.414 6.064 1.00 93.69 296 GLN A C 1
ATOM 2130 O O . GLN A 1 296 ? 11.443 -18.241 6.167 1.00 93.69 296 GLN A O 1
ATOM 2135 N N . LEU A 1 297 ? 10.471 -16.340 6.856 1.00 93.62 297 LEU A N 1
ATOM 2136 C CA . LEU A 1 297 ? 11.416 -16.101 7.946 1.00 93.62 297 LEU A CA 1
ATOM 2137 C C . LEU A 1 297 ? 11.330 -17.202 9.021 1.00 93.62 297 LEU A C 1
ATOM 2139 O O . LEU A 1 297 ? 12.359 -17.702 9.471 1.00 93.62 297 LEU A O 1
ATOM 2143 N N . LEU A 1 298 ? 10.114 -17.595 9.416 1.00 93.75 298 LEU A N 1
ATOM 2144 C CA . LEU A 1 298 ? 9.878 -18.668 10.389 1.00 93.75 298 LEU A CA 1
ATOM 2145 C C . LEU A 1 298 ? 10.322 -20.030 9.856 1.00 93.75 298 LEU A C 1
ATOM 2147 O O . LEU A 1 298 ? 10.960 -20.784 10.584 1.00 93.75 298 LEU A O 1
ATOM 2151 N N . GLU A 1 299 ? 10.019 -20.339 8.594 1.00 93.81 299 GLU A N 1
ATOM 2152 C CA . GLU A 1 299 ? 10.486 -21.557 7.926 1.00 93.81 299 GLU A CA 1
ATOM 2153 C C . GLU A 1 299 ? 12.012 -21.643 7.964 1.00 93.81 299 GLU A C 1
ATOM 2155 O O . GLU A 1 299 ? 12.559 -22.667 8.370 1.00 93.81 299 GLU A O 1
ATOM 2160 N N . ARG A 1 300 ? 12.697 -20.545 7.630 1.00 92.00 300 ARG A N 1
ATOM 2161 C CA . ARG A 1 300 ? 14.159 -20.469 7.647 1.00 92.00 300 ARG A CA 1
ATOM 2162 C C . ARG A 1 300 ? 14.738 -20.660 9.047 1.00 92.00 300 ARG A C 1
ATOM 2164 O O . ARG A 1 300 ? 15.692 -21.413 9.227 1.00 92.00 300 ARG A O 1
ATOM 2171 N N . LEU A 1 301 ? 14.130 -20.028 10.047 1.00 93.38 301 LEU A N 1
ATOM 2172 C CA . LEU A 1 301 ? 14.543 -20.170 11.440 1.00 93.38 301 LEU A CA 1
ATOM 2173 C C . LEU A 1 301 ? 14.342 -21.604 11.959 1.00 93.38 301 LEU A C 1
ATOM 2175 O O . LEU A 1 301 ? 15.222 -22.146 12.625 1.00 93.38 301 LEU A O 1
ATOM 2179 N N . ASN A 1 302 ? 13.219 -22.236 11.621 1.00 93.94 302 ASN A N 1
ATOM 2180 C CA . ASN A 1 302 ? 12.910 -23.610 12.025 1.00 93.94 302 ASN A CA 1
ATOM 2181 C C . ASN A 1 302 ? 13.767 -24.645 11.287 1.00 93.94 302 ASN A C 1
ATOM 2183 O O . ASN A 1 302 ? 14.108 -25.680 11.855 1.00 93.94 302 ASN A O 1
ATOM 2187 N N . ALA A 1 303 ? 14.156 -24.365 10.042 1.00 92.94 303 ALA A N 1
ATOM 2188 C CA . ALA A 1 303 ? 15.060 -25.214 9.274 1.00 92.94 303 ALA A CA 1
ATOM 2189 C C . ALA A 1 303 ? 16.499 -25.204 9.819 1.00 92.94 303 ALA A C 1
ATOM 2191 O O . ALA A 1 303 ? 17.226 -26.175 9.611 1.00 92.94 303 ALA A O 1
ATOM 2192 N N . ALA A 1 304 ? 16.906 -24.148 10.535 1.00 91.62 304 ALA A N 1
ATOM 2193 C CA . ALA A 1 304 ? 18.261 -24.028 11.073 1.00 91.62 304 ALA A CA 1
ATOM 2194 C C . ALA A 1 304 ? 18.588 -25.099 12.130 1.00 91.62 304 ALA A C 1
ATOM 2196 O O . ALA A 1 304 ? 19.720 -25.577 12.190 1.00 91.62 304 ALA A O 1
ATOM 2197 N N . ASP A 1 305 ? 17.607 -25.493 12.951 1.00 92.25 305 ASP A N 1
ATOM 2198 C CA . ASP A 1 305 ? 17.721 -26.636 13.864 1.00 92.25 305 ASP A CA 1
ATOM 2199 C C . ASP A 1 305 ? 16.331 -27.194 14.229 1.00 92.25 305 ASP A C 1
ATOM 2201 O O . ASP A 1 305 ? 15.784 -26.873 15.288 1.00 92.25 305 ASP A O 1
ATOM 2205 N N . PRO A 1 306 ? 15.746 -28.058 13.382 1.00 92.00 306 PRO A N 1
ATOM 2206 C CA . PRO A 1 306 ? 14.370 -28.526 13.553 1.00 92.00 306 PRO A CA 1
ATOM 2207 C C . PRO A 1 306 ? 14.174 -29.443 14.769 1.00 92.00 306 PRO A C 1
ATOM 2209 O O . PRO A 1 306 ? 13.043 -29.752 15.133 1.00 92.00 306 PRO A O 1
ATOM 2212 N N . ALA A 1 307 ? 15.257 -29.922 15.392 1.00 91.38 307 ALA A N 1
ATOM 2213 C CA . ALA A 1 307 ? 15.178 -30.765 16.581 1.00 91.38 307 ALA A CA 1
ATOM 2214 C C . ALA A 1 307 ? 15.112 -29.943 17.876 1.00 91.38 307 ALA A C 1
ATOM 2216 O O . ALA A 1 307 ? 14.611 -30.438 18.889 1.00 91.38 307 ALA A O 1
ATOM 2217 N N . ARG A 1 308 ? 15.655 -28.718 17.867 1.00 90.06 308 ARG A N 1
ATOM 2218 C CA . ARG A 1 308 ? 15.826 -27.893 19.073 1.00 90.06 308 ARG A CA 1
ATOM 2219 C C . ARG A 1 308 ? 15.155 -26.522 18.998 1.00 90.06 308 ARG A C 1
ATOM 2221 O O . ARG A 1 308 ? 15.016 -25.889 20.045 1.00 90.06 308 ARG A O 1
ATOM 2228 N N . LEU A 1 309 ? 14.741 -26.066 17.816 1.00 90.06 309 LEU A N 1
ATOM 2229 C CA . LEU A 1 309 ? 14.056 -24.792 17.608 1.00 90.06 309 LEU A CA 1
ATOM 2230 C C . LEU A 1 309 ? 12.649 -24.993 17.037 1.00 90.06 309 LEU A C 1
ATOM 2232 O O . LEU A 1 309 ? 12.443 -25.738 16.085 1.00 90.06 309 LEU A O 1
ATOM 2236 N N . GLU A 1 310 ? 11.692 -24.266 17.613 1.00 93.00 310 GLU A N 1
ATOM 2237 C CA . GLU A 1 310 ? 10.345 -24.091 17.073 1.00 93.00 310 GLU A CA 1
ATOM 2238 C C . GLU A 1 310 ? 9.937 -22.626 17.277 1.00 93.00 310 GLU A C 1
ATOM 2240 O O . GLU A 1 310 ? 9.681 -22.170 18.393 1.00 93.00 310 GLU A O 1
ATOM 2245 N N . ALA A 1 311 ? 9.904 -21.879 16.184 1.00 90.25 311 ALA A N 1
ATOM 2246 C CA . ALA A 1 311 ? 9.384 -20.532 16.087 1.00 90.25 311 ALA A CA 1
ATOM 2247 C C . ALA A 1 311 ? 7.983 -20.576 15.472 1.00 90.25 311 ALA A C 1
ATOM 2249 O O . ALA A 1 311 ? 7.749 -21.231 14.451 1.00 90.25 311 ALA A O 1
ATOM 2250 N N . ARG A 1 312 ? 7.057 -19.855 16.102 1.00 90.62 312 ARG A N 1
ATOM 2251 C CA . ARG A 1 312 ? 5.649 -19.755 15.715 1.00 90.62 312 ARG A CA 1
ATOM 2252 C C . ARG A 1 312 ? 5.110 -18.361 16.018 1.00 90.62 312 ARG A C 1
ATOM 2254 O O . ARG A 1 312 ? 5.700 -17.636 16.820 1.00 90.62 312 ARG A O 1
ATOM 2261 N N . ILE A 1 313 ? 3.998 -18.032 15.375 1.00 86.25 313 ILE A N 1
ATOM 2262 C CA . ILE A 1 313 ? 3.193 -16.819 15.567 1.00 86.25 313 ILE A CA 1
ATOM 2263 C C . ILE A 1 313 ? 1.834 -17.192 16.145 1.00 86.25 313 ILE A C 1
ATOM 2265 O O . ILE A 1 313 ? 1.373 -18.319 15.848 1.00 86.25 313 ILE A O 1
#